Protein AF-A0A7S1ARH2-F1 (afdb_monomer_lite)

pLDDT: mean 70.58, std 19.55, range [35.84, 96.81]

Radius of gyration: 31.81 Å; chains: 1; bounding box: 58×66×93 Å

Sequence (220 aa):
MAHMESEQTRVAEELYEQVARIFDLCDKDKDGVVTKAELLLALEGHEEVIASFGTLQLWESFIEGEWRLLNDAAQLQIRRWTRGGNEVSFQVQMEGQAWTLDVSRKQLVATGLDKCSVREIRPCPFNAIDIFRKMDVDGNKHLDFEEMLQYFHEAQKQEVGWVRIAAEAEDEADREVRELSYVSSPTLAQSSPRTRQRASWGAPRAYLALGGFQRANKGA

Structure (mmCIF, N/CA/C/O backbone):
data_AF-A0A7S1ARH2-F1
#
_entry.id   AF-A0A7S1ARH2-F1
#
loop_
_atom_site.group_PDB
_atom_site.id
_atom_site.type_symbol
_atom_site.label_atom_id
_atom_site.label_alt_id
_atom_site.label_comp_id
_atom_site.label_asym_id
_atom_site.label_entity_id
_atom_site.label_seq_id
_atom_site.pdbx_PDB_ins_code
_atom_site.Cartn_x
_atom_site.Cartn_y
_atom_site.Cartn_z
_atom_site.occupancy
_atom_site.B_iso_or_equiv
_atom_site.auth_seq_id
_atom_site.auth_comp_id
_atom_site.auth_asym_id
_atom_site.auth_atom_id
_atom_site.pdbx_PDB_model_num
ATOM 1 N N . MET A 1 1 ? 6.614 25.352 -15.950 1.00 70.69 1 MET A N 1
ATOM 2 C CA . MET A 1 1 ? 6.565 25.080 -14.498 1.00 70.69 1 MET A CA 1
ATOM 3 C C . MET A 1 1 ? 5.131 24.855 -14.030 1.00 70.69 1 MET A C 1
ATOM 5 O O . MET A 1 1 ? 4.865 23.737 -13.630 1.00 70.69 1 MET A O 1
ATOM 9 N N . ALA A 1 2 ? 4.190 25.787 -14.237 1.00 83.88 2 ALA A N 1
ATOM 10 C CA . ALA A 1 2 ? 2.785 25.622 -13.811 1.00 83.88 2 ALA A CA 1
ATOM 11 C C . ALA A 1 2 ? 2.069 24.326 -14.276 1.00 83.88 2 ALA A C 1
ATOM 13 O O . ALA A 1 2 ? 1.313 23.744 -13.513 1.00 83.88 2 ALA A O 1
ATOM 14 N N . HIS A 1 3 ? 2.327 23.832 -15.497 1.00 80.69 3 HIS A N 1
ATOM 15 C CA . HIS A 1 3 ? 1.715 22.578 -15.982 1.00 80.69 3 HIS A CA 1
ATOM 16 C C . HIS A 1 3 ? 2.247 21.327 -15.260 1.00 80.69 3 HIS A C 1
ATOM 18 O O . HIS A 1 3 ? 1.549 20.330 -15.132 1.00 80.69 3 HIS A O 1
ATOM 24 N N . MET A 1 4 ? 3.497 21.356 -14.800 1.00 81.12 4 MET A N 1
ATOM 25 C CA . MET A 1 4 ? 4.094 20.219 -14.096 1.00 81.12 4 MET A CA 1
ATOM 26 C C . MET A 1 4 ? 3.584 20.153 -12.651 1.00 81.12 4 MET A C 1
ATOM 28 O O . MET A 1 4 ? 3.322 19.069 -12.145 1.00 81.12 4 MET A O 1
ATOM 32 N N . GLU A 1 5 ? 3.373 21.314 -12.023 1.00 86.44 5 GLU A N 1
ATOM 33 C CA . GLU A 1 5 ? 2.765 21.416 -10.690 1.00 86.44 5 GLU A CA 1
ATOM 34 C C . GLU A 1 5 ? 1.312 20.925 -10.692 1.00 86.44 5 GLU A C 1
ATOM 36 O O . GLU A 1 5 ? 0.930 20.184 -9.792 1.00 86.44 5 GLU A O 1
ATOM 41 N N . SER A 1 6 ? 0.524 21.248 -11.728 1.00 89.06 6 SER A N 1
ATOM 42 C CA . SER A 1 6 ? -0.872 20.793 -11.818 1.00 89.06 6 SER A CA 1
ATOM 43 C C . SER A 1 6 ? -1.019 19.280 -12.000 1.00 89.06 6 SER A C 1
ATOM 45 O O . SER A 1 6 ? -2.001 18.696 -11.545 1.00 89.06 6 SER A O 1
ATOM 47 N N . GLU A 1 7 ? -0.068 18.630 -12.675 1.00 85.94 7 GLU A N 1
ATOM 48 C CA . GLU A 1 7 ? -0.104 17.171 -12.822 1.00 85.94 7 GLU A CA 1
ATOM 49 C C . GLU A 1 7 ? 0.308 16.463 -11.530 1.00 85.94 7 GLU A C 1
ATOM 51 O O . GLU A 1 7 ? -0.332 15.488 -11.144 1.00 85.94 7 GLU A O 1
ATOM 56 N N . GLN A 1 8 ? 1.309 16.988 -10.812 1.00 80.62 8 GLN A N 1
ATOM 57 C CA . GLN A 1 8 ? 1.712 16.438 -9.513 1.00 80.62 8 GLN A CA 1
ATOM 58 C C . GLN A 1 8 ? 0.576 16.489 -8.488 1.00 80.62 8 GLN A C 1
ATOM 60 O O . GLN A 1 8 ? 0.368 15.515 -7.767 1.00 80.62 8 GLN A O 1
ATOM 65 N N . THR A 1 9 ? -0.193 17.582 -8.449 1.00 86.94 9 THR A N 1
ATOM 66 C CA . THR A 1 9 ? -1.354 17.680 -7.553 1.00 86.94 9 THR A CA 1
ATOM 67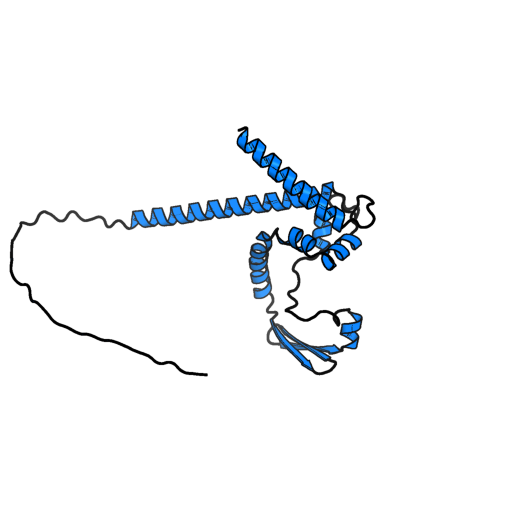 C C . THR A 1 9 ? -2.440 16.671 -7.903 1.00 86.94 9 THR A C 1
ATOM 69 O O . THR A 1 9 ? -2.979 16.042 -7.001 1.00 86.94 9 THR A O 1
ATOM 72 N N . ARG A 1 10 ? -2.715 16.444 -9.195 1.00 89.12 10 ARG A N 1
ATOM 73 C CA . ARG A 1 10 ? -3.761 15.496 -9.606 1.00 89.12 10 ARG A CA 1
ATOM 74 C C . ARG A 1 10 ? -3.408 14.055 -9.233 1.00 89.12 10 ARG A C 1
ATOM 76 O O . ARG A 1 10 ? -4.253 13.330 -8.729 1.00 89.12 10 ARG A O 1
ATOM 83 N N . VAL A 1 11 ? -2.151 13.655 -9.438 1.00 82.12 11 VAL A N 1
ATOM 84 C CA . VAL A 1 11 ? -1.677 12.313 -9.054 1.00 82.12 11 VAL A CA 1
ATOM 85 C C . VAL A 1 11 ? -1.748 12.118 -7.537 1.00 82.12 11 VAL A C 1
ATOM 87 O O . VAL A 1 11 ? -2.146 11.052 -7.074 1.00 82.12 11 VAL A O 1
ATOM 90 N N . ALA A 1 12 ? -1.403 13.147 -6.757 1.00 84.25 12 ALA A N 1
ATOM 91 C CA . ALA A 1 12 ? -1.499 13.090 -5.301 1.00 84.25 12 ALA A CA 1
ATOM 92 C C . ALA A 1 12 ? -2.955 12.959 -4.811 1.00 84.25 12 ALA A C 1
ATOM 94 O O . ALA A 1 12 ? -3.214 12.190 -3.888 1.00 84.25 12 ALA A O 1
ATOM 95 N N . GLU A 1 13 ? -3.900 13.668 -5.438 1.00 91.31 13 GLU A N 1
ATOM 96 C CA . GLU A 1 13 ? -5.335 13.564 -5.135 1.00 91.31 13 GLU A CA 1
ATOM 97 C C . GLU A 1 13 ? -5.890 12.171 -5.470 1.00 91.31 13 GLU A C 1
ATOM 99 O O . GLU A 1 13 ? -6.545 11.554 -4.632 1.00 91.31 13 GLU A O 1
ATOM 104 N N . GLU A 1 14 ? -5.567 11.631 -6.649 1.00 89.31 14 GLU A N 1
ATOM 105 C CA . GLU A 1 14 ? -5.984 10.282 -7.059 1.00 89.31 14 GLU A CA 1
ATOM 106 C C . GLU A 1 14 ? -5.447 9.204 -6.101 1.00 89.31 14 GLU A C 1
ATOM 108 O O . GLU A 1 14 ? -6.186 8.295 -5.704 1.00 89.31 14 GLU A O 1
ATOM 113 N N . LEU A 1 15 ? -4.182 9.328 -5.678 1.00 87.12 15 LEU A N 1
ATOM 114 C CA . LEU A 1 15 ? -3.578 8.433 -4.690 1.00 87.12 15 LEU A CA 1
ATOM 115 C C . LEU A 1 15 ? -4.297 8.530 -3.344 1.00 87.12 15 LEU A C 1
ATOM 117 O O . LEU A 1 15 ? -4.636 7.507 -2.753 1.00 87.12 15 LEU A O 1
ATOM 121 N N . TYR A 1 16 ? -4.553 9.749 -2.870 1.00 90.81 16 TYR A N 1
ATOM 122 C CA . TYR A 1 16 ? -5.257 9.976 -1.614 1.00 90.81 16 TYR A CA 1
ATOM 123 C C . TYR A 1 16 ? -6.646 9.328 -1.628 1.00 90.81 16 TYR A C 1
ATOM 125 O O . TYR A 1 16 ? -6.998 8.606 -0.698 1.00 90.81 16 TYR A O 1
ATOM 133 N N . GLU A 1 17 ? -7.418 9.513 -2.701 1.00 93.81 17 GLU A N 1
ATOM 134 C CA . GLU A 1 17 ? -8.741 8.897 -2.853 1.00 93.81 17 GLU A CA 1
ATOM 135 C C . GLU A 1 17 ? -8.680 7.366 -2.917 1.00 93.81 17 GLU A C 1
ATOM 137 O O . GLU A 1 17 ? -9.604 6.676 -2.479 1.00 93.81 17 GLU A O 1
ATOM 142 N N . GLN A 1 18 ? -7.619 6.800 -3.493 1.00 91.56 18 GLN A N 1
ATOM 143 C CA . GLN A 1 18 ? -7.416 5.356 -3.503 1.00 91.56 18 GLN A CA 1
ATOM 144 C C . GLN A 1 18 ? -7.089 4.827 -2.101 1.00 91.56 18 GLN A C 1
ATOM 146 O O . GLN A 1 18 ? -7.718 3.865 -1.661 1.00 91.56 18 GLN A O 1
ATOM 151 N N . VAL A 1 19 ? -6.168 5.473 -1.381 1.00 91.19 19 VAL A N 1
ATOM 152 C CA . VAL A 1 19 ? -5.798 5.078 -0.014 1.00 91.19 19 VAL A CA 1
ATOM 153 C C . VAL A 1 19 ? -6.981 5.240 0.936 1.00 91.19 19 VAL A C 1
ATOM 155 O O . VAL A 1 19 ? -7.255 4.322 1.698 1.00 91.19 19 VAL A O 1
ATOM 158 N N . ALA A 1 20 ? -7.746 6.330 0.831 1.00 94.62 20 ALA A N 1
ATOM 159 C CA . ALA A 1 20 ? -8.969 6.540 1.611 1.00 94.62 20 ALA A CA 1
ATOM 160 C C . ALA A 1 20 ? -9.981 5.407 1.415 1.00 94.62 20 ALA A C 1
ATOM 162 O O . ALA A 1 20 ? -10.494 4.861 2.387 1.00 94.62 20 ALA A O 1
ATOM 163 N N . ARG A 1 21 ? -10.205 4.974 0.169 1.00 94.81 21 ARG A N 1
ATOM 164 C CA . ARG A 1 21 ? -11.102 3.845 -0.117 1.00 94.81 21 ARG A CA 1
ATOM 165 C C . ARG A 1 21 ? -10.610 2.530 0.482 1.00 94.81 21 ARG A C 1
ATOM 167 O O . ARG A 1 21 ? -11.417 1.769 1.004 1.00 94.81 21 ARG A O 1
ATOM 174 N N . ILE A 1 22 ? -9.311 2.245 0.402 1.00 93.81 22 ILE A N 1
ATOM 175 C CA . ILE A 1 22 ? -8.730 1.020 0.976 1.00 93.81 22 ILE A CA 1
ATOM 176 C C . ILE A 1 22 ? -8.799 1.064 2.500 1.00 93.81 22 ILE A C 1
ATOM 178 O O . ILE A 1 22 ? -9.133 0.058 3.122 1.00 93.81 22 ILE A O 1
ATOM 182 N N . PHE A 1 23 ? -8.510 2.222 3.090 1.00 94.25 23 PHE A N 1
ATOM 183 C CA . PHE A 1 23 ? -8.597 2.434 4.524 1.00 94.25 23 PHE A CA 1
ATOM 184 C C . PHE A 1 23 ? -10.022 2.178 5.017 1.00 94.25 23 PHE A C 1
ATOM 186 O O . PHE A 1 23 ? -10.203 1.340 5.889 1.00 94.25 23 PHE A O 1
ATOM 193 N N . ASP A 1 24 ? -11.030 2.772 4.373 1.00 96.31 24 ASP A N 1
ATOM 194 C CA . ASP A 1 24 ? -12.449 2.564 4.697 1.00 96.31 24 ASP A CA 1
ATOM 195 C C . ASP A 1 24 ? -12.906 1.098 4.545 1.00 96.31 24 ASP A C 1
ATOM 197 O O . ASP A 1 24 ? -13.853 0.662 5.202 1.00 96.31 24 ASP A O 1
ATOM 201 N N . LEU A 1 25 ? -12.276 0.325 3.652 1.00 95.25 25 LEU A N 1
ATOM 202 C CA . LEU A 1 25 ? -12.550 -1.110 3.498 1.00 95.25 25 LEU A CA 1
ATOM 203 C C . LEU A 1 25 ? -11.916 -1.948 4.615 1.00 95.25 25 LEU A C 1
ATOM 205 O O . LEU A 1 25 ? -12.460 -2.994 4.988 1.00 95.25 25 LEU A O 1
ATOM 209 N N . CYS A 1 26 ? -10.763 -1.512 5.117 1.00 93.88 26 CYS A N 1
ATOM 210 C CA . CYS A 1 26 ? -10.049 -2.164 6.204 1.00 93.88 26 CYS A CA 1
ATOM 211 C C . CYS A 1 26 ? -10.659 -1.818 7.569 1.00 93.88 26 CYS A C 1
ATOM 213 O O . CYS A 1 26 ? -10.937 -2.730 8.344 1.00 93.88 26 CYS A O 1
ATOM 215 N N . ASP A 1 27 ? -10.902 -0.534 7.831 1.00 96.81 27 ASP A N 1
ATOM 216 C CA . ASP A 1 27 ? -11.438 0.014 9.079 1.00 96.81 27 ASP A CA 1
ATOM 217 C C . ASP A 1 27 ?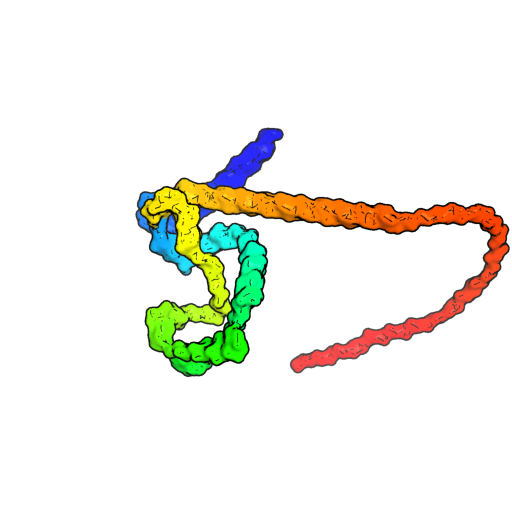 -12.960 -0.212 9.170 1.00 96.81 27 ASP A C 1
ATOM 219 O O . ASP A 1 27 ? -13.792 0.602 8.753 1.00 96.81 27 ASP A O 1
ATOM 223 N N . LYS A 1 28 ? -13.346 -1.389 9.674 1.00 94.75 28 LYS A N 1
ATOM 224 C CA . LYS A 1 28 ? -14.757 -1.796 9.738 1.00 94.75 28 LYS A CA 1
ATOM 225 C C . LYS A 1 28 ? -15.507 -1.132 10.879 1.00 94.75 28 LYS A C 1
ATOM 227 O O . LYS A 1 28 ? -16.726 -0.956 10.761 1.00 94.75 28 LYS A O 1
ATOM 232 N N . ASP A 1 29 ? -14.829 -0.845 11.984 1.00 96.38 29 ASP A N 1
ATOM 233 C CA . ASP A 1 29 ? -15.447 -0.234 13.156 1.00 96.38 29 ASP A CA 1
ATOM 234 C C . ASP A 1 29 ? -15.421 1.304 13.119 1.00 96.38 29 ASP A C 1
ATOM 236 O O . ASP A 1 29 ? -16.213 1.931 13.833 1.00 96.38 29 ASP A O 1
ATOM 240 N N . LYS A 1 30 ? -14.670 1.887 12.174 1.00 96.38 30 LYS A N 1
ATOM 241 C CA . LYS A 1 30 ? -14.547 3.327 11.918 1.00 96.38 30 LYS A CA 1
ATOM 242 C C . LYS A 1 30 ? -13.935 4.069 13.093 1.00 96.38 30 LYS A C 1
ATOM 244 O O . LYS A 1 30 ? -14.332 5.207 13.379 1.00 96.38 30 LYS A O 1
ATOM 249 N N . ASP A 1 31 ? -13.022 3.420 13.802 1.00 96.38 31 ASP A N 1
ATOM 250 C CA . ASP A 1 31 ? -12.286 4.041 14.895 1.00 96.38 31 ASP A CA 1
ATOM 251 C C . ASP A 1 31 ? -11.133 4.936 14.394 1.00 96.38 31 ASP A C 1
ATOM 253 O O . ASP A 1 31 ? -10.559 5.701 15.177 1.00 96.38 31 ASP A O 1
ATOM 257 N N . GLY A 1 32 ? -10.876 4.930 13.079 1.00 95.19 32 GLY A N 1
ATOM 258 C CA . GLY A 1 32 ? -9.805 5.682 12.436 1.00 95.19 32 GLY A CA 1
ATOM 259 C C . GLY A 1 32 ? -8.460 4.966 12.498 1.00 95.19 32 GLY A C 1
ATOM 260 O O . GLY A 1 32 ? -7.431 5.603 12.261 1.00 95.19 32 GLY A O 1
ATOM 261 N N . VAL A 1 33 ? -8.452 3.673 12.827 1.00 94.81 33 VAL A N 1
ATOM 262 C CA . VAL A 1 33 ? -7.261 2.864 13.047 1.00 94.81 33 VAL A CA 1
ATOM 263 C C . VAL A 1 33 ? -7.458 1.452 12.492 1.00 94.81 33 VAL A C 1
ATOM 265 O O . VAL A 1 33 ? -8.316 0.695 12.913 1.00 94.81 33 VAL A O 1
ATOM 268 N N . VAL A 1 34 ? -6.569 1.010 11.603 1.00 95.12 34 VAL A N 1
ATOM 269 C CA . VAL A 1 34 ? -6.627 -0.361 11.084 1.00 95.12 34 VAL A CA 1
ATOM 270 C C . VAL A 1 34 ? -5.777 -1.284 11.947 1.00 95.12 34 VAL A C 1
ATOM 272 O O . VAL A 1 34 ? -4.544 -1.218 11.966 1.00 95.12 34 VAL A O 1
ATOM 275 N N . THR A 1 35 ? -6.421 -2.216 12.644 1.00 95.06 35 THR A N 1
ATOM 276 C CA . THR A 1 35 ? -5.707 -3.268 13.367 1.00 95.06 35 THR A CA 1
ATOM 277 C C . THR A 1 35 ? -5.190 -4.352 12.420 1.00 95.06 35 THR A C 1
ATOM 279 O O . THR A 1 35 ? -5.701 -4.594 11.323 1.00 95.06 35 THR A O 1
ATOM 282 N N . LYS A 1 36 ? -4.196 -5.123 12.879 1.00 91.38 36 LYS A N 1
ATOM 283 C CA . LYS A 1 36 ? -3.692 -6.286 12.130 1.00 91.38 36 LYS A CA 1
ATOM 284 C C . LYS A 1 36 ? -4.795 -7.287 11.755 1.00 91.38 36 LYS A C 1
ATOM 286 O O . LYS A 1 36 ? -4.728 -7.906 10.695 1.00 91.38 36 LYS A O 1
ATOM 291 N N . ALA A 1 37 ? -5.765 -7.504 12.644 1.00 92.56 37 ALA A N 1
ATOM 292 C CA . ALA A 1 37 ? -6.847 -8.453 12.401 1.00 92.56 37 ALA A CA 1
ATOM 293 C C . ALA A 1 37 ? -7.767 -7.968 11.274 1.00 92.56 37 ALA A C 1
ATOM 295 O O . ALA A 1 37 ? -8.162 -8.758 10.420 1.00 92.56 37 ALA A O 1
ATOM 296 N N . GLU A 1 38 ? -8.054 -6.672 11.245 1.00 94.56 38 GLU A N 1
ATOM 297 C CA . GLU A 1 38 ? -8.875 -6.044 10.215 1.00 94.56 38 GLU A CA 1
ATOM 298 C C . GLU A 1 38 ? -8.202 -6.053 8.856 1.00 94.56 38 GLU A C 1
ATOM 300 O O . GLU A 1 38 ? -8.832 -6.459 7.883 1.00 94.56 38 GLU A O 1
ATOM 305 N N . LEU A 1 39 ? -6.907 -5.732 8.797 1.00 90.06 39 LEU A N 1
ATOM 306 C CA . LEU A 1 39 ? -6.152 -5.806 7.550 1.00 90.06 39 LEU A CA 1
ATOM 307 C C . LEU A 1 39 ? -6.165 -7.226 6.965 1.00 90.06 39 LEU A C 1
ATOM 309 O O . LEU A 1 39 ? -6.390 -7.406 5.771 1.00 90.06 39 LEU A O 1
ATOM 313 N N . LEU A 1 40 ? -5.965 -8.253 7.800 1.00 89.44 40 LEU A N 1
ATOM 314 C CA . LEU A 1 40 ? -6.027 -9.650 7.355 1.00 89.44 40 LEU A CA 1
ATOM 315 C C . LEU A 1 40 ? -7.427 -10.030 6.859 1.00 89.44 40 LEU A C 1
ATOM 317 O O . LEU A 1 40 ? -7.556 -10.647 5.805 1.00 89.44 40 LEU A O 1
ATOM 321 N N . LEU A 1 41 ? -8.474 -9.622 7.578 1.00 91.19 41 LEU A N 1
ATOM 322 C CA . LEU A 1 41 ? -9.857 -9.856 7.157 1.00 91.19 41 LEU A CA 1
ATOM 323 C C . LEU A 1 41 ? -10.204 -9.116 5.858 1.00 91.19 41 LEU A C 1
ATOM 325 O O . LEU A 1 41 ? -10.987 -9.627 5.058 1.00 91.19 41 LEU A O 1
ATOM 329 N N . ALA A 1 42 ? -9.650 -7.924 5.646 1.00 91.88 42 ALA A N 1
ATOM 330 C CA . ALA A 1 42 ? -9.834 -7.154 4.425 1.00 91.88 42 ALA A CA 1
ATOM 331 C C . ALA A 1 42 ? -9.130 -7.823 3.238 1.00 91.88 42 ALA A C 1
ATOM 333 O O . ALA A 1 42 ? -9.739 -7.981 2.182 1.00 91.88 42 ALA A O 1
ATOM 334 N N . LEU A 1 43 ? -7.903 -8.312 3.439 1.00 88.25 43 LEU A N 1
ATOM 335 C CA . LEU A 1 43 ? -7.161 -9.085 2.439 1.00 88.25 43 LEU A CA 1
ATOM 336 C C . LEU A 1 43 ? -7.854 -10.404 2.076 1.00 88.25 43 LEU A C 1
ATOM 338 O O . LEU A 1 43 ? -7.788 -10.821 0.928 1.00 88.25 43 LEU A O 1
ATOM 342 N N . GLU A 1 44 ? -8.535 -11.064 3.013 1.00 88.31 44 GLU A N 1
ATOM 343 C CA . GLU A 1 44 ? -9.305 -12.281 2.714 1.00 88.31 44 GLU A CA 1
ATOM 344 C C . GLU A 1 44 ? -10.637 -11.993 2.000 1.00 88.31 44 GLU A C 1
ATOM 346 O O . GLU A 1 44 ? -11.136 -12.842 1.259 1.00 88.31 44 GLU A O 1
ATOM 351 N N . GLY A 1 45 ? -11.235 -10.822 2.240 1.00 87.56 45 GLY A N 1
ATOM 352 C CA . GLY A 1 45 ? -12.594 -10.496 1.797 1.00 87.56 45 GLY A CA 1
ATOM 353 C C . GLY A 1 45 ? -12.699 -9.608 0.557 1.00 87.56 45 GLY A C 1
ATOM 354 O O . GLY A 1 45 ? -13.749 -9.610 -0.086 1.00 87.56 45 GLY A O 1
ATOM 355 N N . HIS A 1 46 ? -11.655 -8.847 0.222 1.00 89.69 46 HIS A N 1
ATOM 356 C CA . HIS A 1 46 ? -11.720 -7.796 -0.793 1.00 89.69 46 HIS A CA 1
ATOM 357 C C . HIS A 1 46 ? -10.544 -7.876 -1.773 1.00 89.69 46 HIS A C 1
ATOM 359 O O . HIS A 1 46 ? -9.416 -7.493 -1.463 1.00 89.69 46 HIS A O 1
ATOM 365 N N . GLU A 1 47 ? -10.829 -8.306 -3.007 1.00 87.50 47 GLU A N 1
ATOM 366 C CA . GLU A 1 47 ? -9.836 -8.354 -4.091 1.00 87.50 47 GLU A CA 1
ATOM 367 C C . GLU A 1 47 ? -9.250 -6.974 -4.413 1.00 87.50 47 GLU A C 1
ATOM 369 O O . GLU A 1 47 ? -8.094 -6.892 -4.802 1.00 87.50 47 GLU A O 1
ATOM 374 N N . GLU A 1 48 ? -9.998 -5.886 -4.206 1.00 87.06 48 GLU A N 1
ATOM 375 C CA . GLU A 1 48 ? -9.518 -4.512 -4.427 1.00 87.06 48 GLU A CA 1
ATOM 376 C C . GLU A 1 48 ? -8.388 -4.118 -3.471 1.00 87.06 48 GLU A C 1
ATOM 378 O O . GLU A 1 48 ? -7.469 -3.396 -3.861 1.00 87.06 48 GLU A O 1
ATOM 383 N N . VAL A 1 49 ? -8.425 -4.629 -2.236 1.00 87.00 49 VAL A N 1
ATOM 384 C CA . VAL A 1 49 ? -7.366 -4.418 -1.245 1.00 87.00 49 VAL A CA 1
ATOM 385 C C . VAL A 1 49 ? -6.121 -5.148 -1.733 1.00 87.00 49 VAL A C 1
ATOM 387 O O . VAL A 1 49 ? -5.091 -4.518 -1.953 1.00 87.00 49 VAL A O 1
ATOM 390 N N . ILE A 1 50 ? -6.241 -6.445 -2.044 1.00 85.81 50 ILE A N 1
ATOM 391 C CA . ILE A 1 50 ? -5.138 -7.232 -2.617 1.00 85.81 50 ILE A CA 1
ATOM 392 C C . ILE A 1 50 ? -4.593 -6.570 -3.882 1.00 85.81 50 ILE A C 1
ATOM 394 O O . ILE A 1 50 ? -3.384 -6.464 -4.029 1.00 85.81 50 ILE A O 1
ATOM 398 N N . ALA A 1 51 ? -5.459 -6.117 -4.786 1.00 84.31 51 ALA A N 1
ATOM 399 C CA . ALA A 1 51 ? -5.060 -5.487 -6.032 1.00 84.31 51 ALA A CA 1
ATOM 400 C C . ALA A 1 51 ? -4.336 -4.174 -5.771 1.00 84.31 51 ALA A C 1
ATOM 402 O O . ALA A 1 51 ? -3.341 -3.923 -6.424 1.00 84.31 51 ALA A O 1
ATOM 403 N N . SER A 1 52 ? -4.750 -3.363 -4.805 1.00 83.44 52 SER A N 1
ATOM 404 C CA . SER A 1 52 ? -4.060 -2.107 -4.493 1.00 83.44 52 SER A CA 1
ATOM 405 C C . SER A 1 52 ? -2.694 -2.328 -3.839 1.00 83.44 52 SER A C 1
ATOM 407 O O . SER A 1 52 ? -1.756 -1.585 -4.106 1.00 83.44 52 SER A O 1
ATOM 409 N N . PHE A 1 53 ? -2.554 -3.391 -3.043 1.00 79.00 53 PHE A N 1
ATOM 410 C CA . PHE A 1 53 ? -1.264 -3.823 -2.499 1.00 79.00 53 PHE A CA 1
ATOM 411 C C . PHE A 1 53 ? -0.399 -4.578 -3.525 1.00 79.00 53 PHE A C 1
ATOM 413 O O . PHE A 1 53 ? 0.826 -4.553 -3.442 1.00 79.00 53 PHE A O 1
ATOM 420 N N . GLY A 1 54 ? -1.027 -5.255 -4.488 1.00 66.56 54 GLY A N 1
ATOM 421 C CA . GLY A 1 54 ? -0.398 -6.120 -5.485 1.00 66.56 54 GLY A CA 1
ATOM 422 C C . GLY A 1 54 ? -0.081 -5.428 -6.810 1.00 66.56 54 GLY A C 1
ATOM 423 O O . GLY A 1 54 ? 0.865 -5.830 -7.471 1.00 66.56 54 GLY A O 1
ATOM 424 N N . T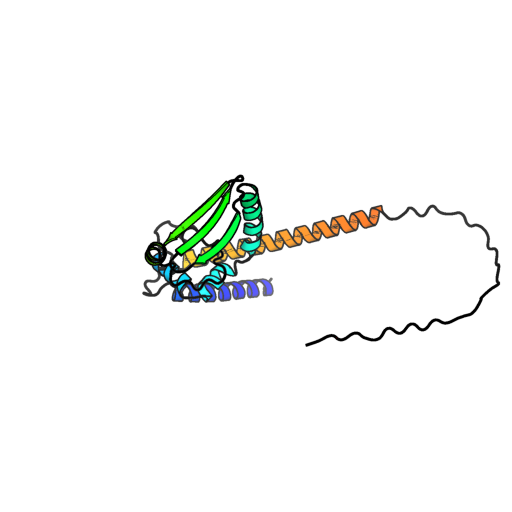HR A 1 55 ? -0.795 -4.359 -7.178 1.00 55.06 55 THR A N 1
ATOM 425 C CA . THR A 1 55 ? -0.487 -3.497 -8.340 1.00 55.06 55 THR A CA 1
ATOM 426 C C . THR A 1 55 ? 0.756 -2.640 -8.127 1.00 55.06 55 THR A C 1
ATOM 428 O O . THR A 1 55 ? 1.264 -2.087 -9.095 1.00 55.06 55 THR A O 1
ATOM 431 N N . LEU A 1 56 ? 1.368 -2.672 -6.935 1.00 51.09 56 LEU A N 1
ATOM 432 C CA . LEU A 1 56 ? 2.798 -2.384 -6.717 1.00 51.09 56 LEU A CA 1
ATOM 433 C C . LEU A 1 56 ? 3.704 -3.464 -7.361 1.00 51.09 56 LEU A C 1
ATOM 435 O O . LEU A 1 56 ? 4.727 -3.891 -6.822 1.00 51.09 56 LEU A O 1
ATOM 439 N N . GLN A 1 57 ? 3.300 -3.930 -8.539 1.00 45.81 57 GLN A N 1
ATOM 440 C CA . GLN A 1 57 ? 3.643 -5.189 -9.185 1.00 45.81 57 GLN A CA 1
ATOM 441 C C . GLN A 1 57 ? 5.044 -5.192 -9.818 1.00 45.81 57 GLN A C 1
ATOM 443 O O . GLN A 1 57 ? 5.463 -6.205 -10.372 1.00 45.81 57 GLN A O 1
ATOM 448 N N . LEU A 1 58 ? 5.837 -4.121 -9.658 1.00 48.03 58 LEU A N 1
ATOM 449 C CA . LEU A 1 58 ? 7.279 -4.154 -9.954 1.00 48.03 58 LEU A CA 1
ATOM 450 C C . LEU A 1 58 ? 8.088 -5.012 -8.960 1.00 48.03 58 LEU A C 1
ATOM 452 O O . LEU A 1 58 ? 9.290 -5.183 -9.137 1.00 48.03 58 LEU A O 1
ATOM 456 N N . TRP A 1 59 ? 7.457 -5.601 -7.941 1.00 45.75 59 TRP A N 1
ATOM 457 C CA . TRP A 1 59 ? 8.096 -6.595 -7.071 1.00 45.75 59 TRP A CA 1
ATOM 458 C C . TRP A 1 59 ? 8.080 -8.029 -7.628 1.00 45.75 59 TRP A C 1
ATOM 460 O O . TRP A 1 59 ? 8.868 -8.853 -7.163 1.00 45.75 59 TRP A O 1
ATOM 470 N N . GLU A 1 60 ? 7.252 -8.348 -8.634 1.00 42.25 60 GLU A N 1
ATOM 471 C CA . GLU A 1 60 ? 7.264 -9.685 -9.261 1.00 42.25 60 GLU A CA 1
ATOM 472 C C . GLU A 1 60 ? 8.606 -9.965 -9.963 1.00 42.25 60 GLU A C 1
ATOM 474 O O . GLU A 1 60 ? 9.131 -11.074 -9.866 1.00 42.25 60 GLU A O 1
ATOM 479 N N . SER A 1 61 ? 9.237 -8.947 -10.558 1.00 48.03 61 SER A N 1
ATOM 480 C CA . SER A 1 61 ? 10.577 -9.054 -11.153 1.00 48.03 61 SER A CA 1
ATOM 481 C C . SER A 1 61 ? 11.700 -9.139 -10.109 1.00 48.03 61 SER A C 1
ATOM 483 O O . SER A 1 61 ? 12.687 -9.845 -10.323 1.00 48.03 61 SER A O 1
ATOM 485 N N . PHE A 1 62 ? 11.545 -8.476 -8.956 1.00 41.25 62 PHE A N 1
ATOM 486 C CA . PHE A 1 62 ? 12.493 -8.563 -7.838 1.00 41.25 62 PHE A CA 1
ATOM 487 C C . PHE A 1 62 ? 12.483 -9.963 -7.206 1.00 41.25 62 PHE A C 1
ATOM 489 O O . PHE A 1 62 ? 13.537 -10.559 -6.975 1.00 41.25 62 PHE A O 1
ATOM 496 N N . ILE A 1 63 ? 11.290 -10.533 -7.007 1.00 45.50 63 ILE A N 1
ATOM 497 C CA . ILE A 1 63 ? 11.149 -11.875 -6.447 1.00 45.50 63 ILE A CA 1
ATOM 498 C C . ILE A 1 63 ? 11.531 -12.943 -7.467 1.00 45.50 63 ILE A C 1
ATOM 500 O O . ILE A 1 63 ? 12.252 -13.842 -7.075 1.00 45.50 63 ILE A O 1
ATOM 504 N N . GLU A 1 64 ? 11.186 -12.874 -8.756 1.00 46.16 64 GLU A N 1
ATOM 505 C CA . GLU A 1 64 ? 11.690 -13.876 -9.719 1.00 46.16 64 GLU A CA 1
ATOM 506 C C . GLU A 1 64 ? 13.231 -13.920 -9.789 1.00 46.16 64 GLU A C 1
ATOM 508 O O . GLU A 1 64 ? 13.810 -14.992 -10.002 1.00 46.16 64 GLU A O 1
ATOM 513 N N . GLY A 1 65 ? 13.898 -12.788 -9.533 1.00 39.84 65 GLY A N 1
ATOM 514 C CA . GLY A 1 65 ? 15.350 -12.699 -9.371 1.00 39.84 65 GLY A CA 1
ATOM 515 C C . GLY A 1 65 ? 15.875 -13.397 -8.108 1.00 39.84 65 GLY A C 1
ATOM 516 O O . GLY A 1 65 ? 16.765 -14.243 -8.204 1.00 39.84 65 GLY A O 1
ATOM 517 N N . GLU A 1 66 ? 15.319 -13.100 -6.928 1.00 41.53 66 GLU A N 1
ATOM 518 C CA . GLU A 1 66 ? 15.753 -13.707 -5.653 1.00 41.53 66 GLU A CA 1
ATOM 519 C C . GLU A 1 66 ? 15.259 -15.148 -5.446 1.00 41.53 66 GLU A C 1
ATOM 521 O O . GLU A 1 66 ? 15.985 -15.983 -4.904 1.00 41.53 66 GLU A O 1
ATOM 526 N N . TRP A 1 67 ? 14.060 -15.493 -5.918 1.00 40.53 67 TRP A N 1
ATOM 527 C CA . TRP A 1 67 ? 13.534 -16.858 -5.885 1.00 40.53 67 TRP A CA 1
ATOM 528 C C . TRP A 1 67 ? 14.340 -17.785 -6.790 1.00 40.53 67 TRP A C 1
ATOM 530 O O . TRP A 1 67 ? 14.529 -18.938 -6.421 1.00 40.53 67 TRP A O 1
ATOM 540 N N . ARG A 1 68 ? 14.881 -17.321 -7.930 1.00 45.22 68 ARG A N 1
ATOM 541 C CA . ARG A 1 68 ? 15.858 -18.117 -8.700 1.00 45.22 68 ARG A CA 1
ATOM 542 C C . ARG A 1 68 ? 17.107 -18.417 -7.883 1.00 45.22 68 ARG A C 1
ATOM 544 O O . ARG A 1 68 ? 17.542 -19.562 -7.855 1.00 45.22 68 ARG A O 1
ATOM 551 N N . LEU A 1 69 ? 17.638 -17.421 -7.177 1.00 45.47 69 LEU A N 1
ATOM 552 C CA . LEU A 1 69 ? 18.841 -17.577 -6.357 1.00 45.47 69 LEU A CA 1
ATOM 553 C C . LEU A 1 69 ? 18.613 -18.514 -5.158 1.00 45.47 69 LEU A C 1
ATOM 555 O O . LEU A 1 69 ? 19.489 -19.313 -4.832 1.00 45.47 69 LEU A O 1
ATOM 559 N N . LEU A 1 70 ? 17.431 -18.477 -4.536 1.00 37.06 70 LEU A N 1
ATOM 560 C CA . LEU A 1 70 ? 17.064 -19.370 -3.431 1.00 37.06 70 LEU A CA 1
ATOM 561 C C . LEU A 1 70 ? 16.676 -20.784 -3.891 1.00 37.06 70 LEU A C 1
ATOM 563 O O . LEU A 1 70 ? 16.963 -21.745 -3.183 1.00 37.06 70 LEU A O 1
ATOM 567 N N . ASN A 1 71 ? 16.067 -20.938 -5.067 1.00 44.59 71 ASN A N 1
ATOM 568 C CA . ASN A 1 71 ? 15.665 -22.239 -5.617 1.00 44.59 71 ASN A CA 1
ATOM 569 C C . ASN A 1 71 ? 16.846 -22.981 -6.280 1.00 44.59 71 ASN A C 1
ATOM 571 O O . ASN A 1 71 ? 16.886 -24.210 -6.279 1.00 44.59 71 ASN A O 1
ATOM 575 N N . ASP A 1 72 ? 17.859 -22.253 -6.764 1.00 46.97 72 ASP A N 1
ATOM 576 C CA . ASP A 1 72 ? 19.153 -22.843 -7.134 1.00 46.97 72 ASP A CA 1
ATOM 577 C C . ASP A 1 72 ? 19.978 -23.232 -5.891 1.00 46.97 72 ASP A C 1
ATOM 579 O O . ASP A 1 72 ? 20.721 -24.216 -5.925 1.00 46.97 72 ASP A O 1
ATOM 583 N N . ALA A 1 73 ? 19.821 -22.512 -4.771 1.00 46.47 73 ALA A N 1
ATOM 584 C CA . ALA A 1 73 ? 20.486 -22.822 -3.502 1.00 46.47 73 ALA A CA 1
ATOM 585 C C . ALA A 1 73 ? 19.806 -23.953 -2.703 1.00 46.47 73 ALA A C 1
ATOM 587 O O . ALA A 1 73 ? 20.485 -24.693 -1.990 1.00 46.47 73 ALA A O 1
ATOM 588 N N . ALA A 1 74 ? 18.488 -24.123 -2.829 1.00 50.62 74 ALA A N 1
ATOM 589 C CA . ALA A 1 74 ? 17.720 -25.189 -2.197 1.00 50.62 74 ALA A CA 1
ATOM 590 C C . ALA A 1 74 ? 16.902 -25.930 -3.262 1.00 50.62 74 ALA A C 1
ATOM 592 O O . ALA A 1 74 ? 15.848 -25.463 -3.676 1.00 50.62 74 ALA A O 1
ATOM 593 N N . GLN A 1 75 ? 17.384 -27.105 -3.686 1.00 52.34 75 GLN A N 1
ATOM 594 C CA . GLN A 1 75 ? 16.747 -27.991 -4.673 1.00 52.34 75 GLN A CA 1
ATOM 595 C C . GLN A 1 75 ? 15.400 -28.559 -4.181 1.00 52.34 75 GLN A C 1
ATOM 597 O O . GLN A 1 75 ? 15.275 -29.760 -3.940 1.00 52.34 75 GLN A O 1
ATOM 602 N N . LEU A 1 76 ? 14.388 -27.716 -4.007 1.00 44.09 76 LEU A N 1
ATOM 603 C CA . LEU A 1 76 ? 13.081 -28.085 -3.481 1.00 44.09 76 LEU A CA 1
ATOM 604 C C . LEU A 1 76 ? 12.094 -28.191 -4.644 1.00 44.09 76 LEU A C 1
ATOM 606 O O . LEU A 1 76 ? 11.527 -27.209 -5.113 1.00 44.09 76 LEU A O 1
ATOM 610 N N . GLN A 1 77 ? 11.886 -29.414 -5.138 1.00 52.72 77 GLN A N 1
ATOM 611 C CA . GLN A 1 77 ? 10.901 -29.676 -6.189 1.00 52.72 77 GLN A CA 1
ATOM 612 C C . GLN A 1 77 ? 9.670 -30.372 -5.607 1.00 52.72 77 GLN A C 1
ATOM 614 O O . GLN A 1 77 ? 9.724 -31.546 -5.232 1.00 52.72 77 GLN A O 1
ATOM 619 N N . ILE A 1 78 ? 8.537 -29.667 -5.577 1.00 46.81 78 ILE A N 1
ATOM 620 C CA . ILE A 1 78 ? 7.225 -30.275 -5.327 1.00 46.81 78 ILE A CA 1
ATOM 621 C C . ILE A 1 78 ? 6.773 -30.913 -6.643 1.00 46.81 78 ILE A C 1
ATOM 623 O O . ILE A 1 78 ? 6.409 -30.216 -7.587 1.00 46.81 78 ILE A O 1
ATOM 627 N N . ARG A 1 79 ? 6.853 -32.246 -6.742 1.00 44.25 79 ARG A N 1
ATOM 628 C CA . ARG A 1 79 ? 6.716 -32.9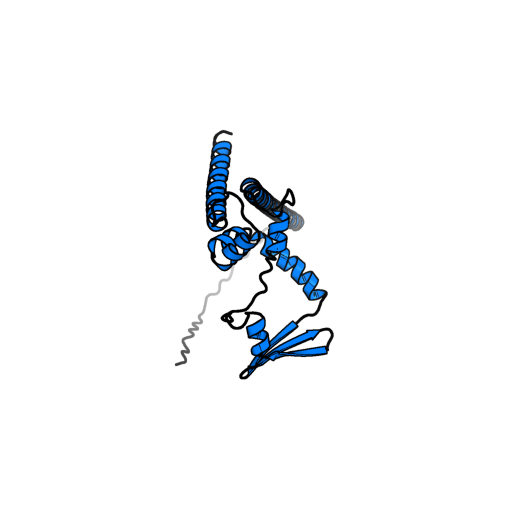40 -8.038 1.00 44.25 79 ARG A CA 1
ATOM 629 C C . ARG A 1 79 ? 5.335 -33.506 -8.337 1.00 44.25 79 ARG A C 1
ATOM 631 O O . ARG A 1 79 ? 5.021 -33.714 -9.509 1.00 44.25 79 ARG A O 1
ATOM 638 N N . ARG A 1 80 ? 4.515 -33.818 -7.330 1.00 43.91 80 ARG A N 1
ATOM 639 C CA . ARG A 1 80 ? 3.228 -34.480 -7.580 1.00 43.91 80 ARG A CA 1
ATOM 640 C C . ARG A 1 80 ? 2.253 -34.333 -6.425 1.00 43.91 80 ARG A C 1
ATOM 642 O O . ARG A 1 80 ? 2.624 -34.522 -5.271 1.00 43.91 80 ARG A O 1
ATOM 649 N N . TRP A 1 81 ? 0.996 -34.086 -6.780 1.00 45.47 81 TRP A N 1
ATOM 650 C CA . TRP A 1 81 ? -0.149 -34.210 -5.889 1.00 45.47 81 TRP A CA 1
ATOM 651 C C . TRP A 1 81 ? -1.016 -35.379 -6.351 1.00 45.47 81 TRP A C 1
ATOM 653 O O . TRP A 1 81 ? -1.378 -35.463 -7.528 1.00 45.47 81 TRP A O 1
ATOM 663 N N . THR A 1 82 ? -1.351 -36.283 -5.434 1.00 51.75 82 THR A N 1
ATOM 664 C CA . THR A 1 82 ? -2.335 -37.342 -5.678 1.00 51.75 82 THR A CA 1
ATOM 665 C C . THR A 1 82 ? -3.432 -37.265 -4.634 1.00 51.75 82 THR A C 1
ATOM 667 O O . THR A 1 82 ? -3.185 -37.398 -3.439 1.00 51.75 82 THR A O 1
ATOM 670 N N . ARG A 1 83 ? -4.665 -37.057 -5.099 1.00 43.06 83 ARG A N 1
ATOM 671 C CA . ARG A 1 83 ? -5.863 -37.092 -4.264 1.00 43.06 83 ARG A CA 1
ATOM 672 C C . ARG A 1 83 ? -6.450 -38.501 -4.305 1.00 43.06 83 ARG A C 1
ATOM 674 O O . ARG A 1 83 ? -7.115 -38.862 -5.274 1.00 43.06 83 ARG A O 1
ATOM 681 N N . GLY A 1 84 ? -6.190 -39.289 -3.266 1.00 43.91 84 GLY A N 1
ATOM 682 C CA . GLY A 1 84 ? -6.736 -40.635 -3.095 1.00 43.91 84 GLY A CA 1
ATOM 683 C C . GLY A 1 84 ? -7.693 -40.681 -1.906 1.00 43.91 84 GLY A C 1
ATOM 684 O O . GLY A 1 84 ? -7.263 -40.711 -0.760 1.00 43.91 84 GLY A O 1
ATOM 685 N N . GLY A 1 85 ? -9.006 -40.683 -2.150 1.00 73.94 85 GLY A N 1
ATOM 686 C CA . GLY A 1 85 ? -10.000 -40.820 -1.077 1.00 73.94 85 GLY A CA 1
ATOM 687 C C . GLY A 1 85 ? -9.944 -39.704 -0.015 1.00 73.94 85 GLY A C 1
ATOM 688 O O . GLY A 1 85 ? -10.234 -38.548 -0.320 1.00 73.94 85 GLY A O 1
ATOM 689 N N . ASN A 1 86 ? -9.631 -40.071 1.237 1.00 63.03 86 ASN A N 1
ATOM 690 C CA . ASN A 1 86 ? -9.571 -39.187 2.417 1.00 63.03 86 ASN A CA 1
ATOM 691 C C . ASN A 1 86 ? -8.142 -38.726 2.776 1.00 63.03 86 ASN A C 1
ATOM 693 O O . ASN A 1 86 ? -7.938 -38.175 3.861 1.00 63.03 86 ASN A O 1
ATOM 697 N N . GLU A 1 87 ? -7.162 -38.946 1.905 1.00 52.34 87 GLU A N 1
ATOM 698 C CA . GLU A 1 87 ? -5.769 -38.575 2.153 1.00 52.34 87 GLU A CA 1
ATOM 699 C C . GLU A 1 87 ? -5.220 -37.708 1.023 1.00 52.34 87 GLU A C 1
ATOM 701 O O . GLU A 1 87 ? -5.607 -37.823 -0.147 1.00 52.34 87 GLU A O 1
ATOM 706 N N . VAL A 1 88 ? -4.331 -36.800 1.413 1.00 64.75 88 VAL A N 1
ATOM 707 C CA . VAL A 1 88 ? -3.555 -35.964 0.509 1.00 64.75 88 VAL A CA 1
ATOM 708 C C . VAL A 1 88 ? -2.091 -36.253 0.771 1.00 64.75 88 VAL A C 1
ATOM 710 O O . VAL A 1 88 ? -1.616 -36.056 1.886 1.00 64.75 88 VAL A O 1
ATOM 713 N N . SER A 1 89 ? -1.386 -36.690 -0.265 1.00 64.12 89 SER A N 1
ATOM 714 C CA . SER A 1 89 ? 0.045 -36.939 -0.201 1.00 64.12 89 SER A CA 1
ATOM 715 C C . SER A 1 89 ? 0.820 -35.863 -0.959 1.00 64.12 89 SER A C 1
ATOM 717 O O . SER A 1 89 ? 0.453 -35.466 -2.072 1.00 64.12 89 SER A O 1
ATOM 719 N N . PHE A 1 90 ? 1.893 -35.378 -0.337 1.00 62.22 90 PHE A N 1
ATOM 720 C CA . PHE A 1 90 ? 2.849 -34.447 -0.930 1.00 62.22 90 PHE A CA 1
ATOM 721 C C . PHE A 1 90 ? 4.160 -35.181 -1.173 1.00 62.22 90 PHE A C 1
ATOM 723 O O . PHE A 1 90 ? 4.722 -35.749 -0.240 1.00 62.22 90 PHE A O 1
ATOM 730 N N . GLN A 1 91 ? 4.668 -35.147 -2.405 1.00 57.25 91 GLN A N 1
ATOM 731 C CA . GLN A 1 91 ? 6.027 -35.601 -2.692 1.00 57.25 91 GLN A CA 1
ATOM 732 C C . GLN A 1 91 ? 6.973 -34.409 -2.768 1.00 57.25 91 GLN A C 1
ATOM 734 O O . GLN A 1 91 ? 6.865 -33.576 -3.672 1.00 57.25 91 GLN A O 1
ATOM 739 N N . VAL A 1 92 ? 7.902 -34.360 -1.817 1.00 63.34 92 VAL A N 1
ATOM 740 C CA . VAL A 1 92 ? 8.958 -33.353 -1.724 1.00 63.34 92 VAL A CA 1
ATOM 741 C C . VAL A 1 92 ? 10.288 -34.044 -1.984 1.00 63.34 92 VAL A C 1
ATOM 743 O O . VAL A 1 92 ? 10.613 -35.030 -1.325 1.00 63.34 92 VAL A O 1
ATOM 746 N N . GLN A 1 93 ? 11.055 -33.554 -2.953 1.00 54.12 93 GLN A N 1
ATOM 747 C CA . GLN A 1 93 ? 12.392 -34.071 -3.233 1.00 54.12 93 GLN A CA 1
ATOM 748 C C . GLN A 1 93 ? 13.443 -33.034 -2.829 1.00 54.12 93 GLN A C 1
ATOM 750 O O . GLN A 1 93 ? 13.333 -31.884 -3.243 1.00 54.12 93 GLN A O 1
ATOM 755 N N . MET A 1 94 ? 14.438 -33.458 -2.045 1.00 59.31 94 MET A N 1
ATOM 756 C CA . MET A 1 94 ? 15.633 -32.687 -1.673 1.00 59.31 94 MET A CA 1
ATOM 757 C C . MET A 1 94 ? 16.863 -33.594 -1.755 1.00 59.31 94 MET A C 1
ATOM 759 O O . MET A 1 94 ? 16.822 -34.721 -1.269 1.00 59.31 94 MET A O 1
ATOM 763 N N . GLU A 1 95 ? 17.950 -33.116 -2.370 1.00 72.19 95 GLU A N 1
ATOM 764 C CA . GLU A 1 95 ? 19.275 -33.772 -2.361 1.00 72.19 95 GLU A CA 1
ATOM 765 C C . GLU A 1 95 ? 19.260 -35.266 -2.756 1.00 72.19 95 GLU A C 1
ATOM 767 O O . GLU A 1 95 ? 19.923 -36.114 -2.163 1.00 72.19 95 GLU A O 1
ATOM 772 N N . GLY A 1 96 ? 18.457 -35.627 -3.763 1.00 72.62 96 GLY A N 1
ATOM 773 C CA . GLY A 1 96 ? 18.338 -37.018 -4.220 1.00 72.62 96 GLY A CA 1
ATOM 774 C C . GLY A 1 96 ? 17.489 -37.927 -3.320 1.00 72.62 96 GLY A C 1
ATOM 775 O O . GLY A 1 96 ? 17.299 -39.094 -3.656 1.00 72.62 96 GLY A O 1
ATOM 776 N N . GLN A 1 97 ? 16.917 -37.403 -2.234 1.00 54.34 97 GLN A N 1
ATOM 777 C CA . GLN A 1 97 ? 15.960 -38.100 -1.380 1.00 54.34 97 GLN A CA 1
ATOM 778 C C . GLN A 1 97 ? 14.537 -37.603 -1.643 1.00 54.34 97 GLN A C 1
ATOM 780 O O . GLN A 1 97 ? 14.276 -36.403 -1.724 1.00 54.34 97 GLN A O 1
ATOM 785 N N . ALA A 1 98 ? 13.608 -38.547 -1.793 1.00 67.00 98 ALA A N 1
ATOM 786 C CA . ALA A 1 98 ? 12.188 -38.265 -1.947 1.00 67.00 98 ALA A CA 1
ATOM 787 C C . ALA A 1 98 ? 11.465 -38.563 -0.632 1.00 67.00 98 ALA A C 1
ATOM 789 O O . ALA A 1 98 ? 11.512 -39.683 -0.125 1.00 67.00 98 ALA A O 1
ATOM 790 N N . TRP A 1 99 ? 10.769 -37.560 -0.115 1.00 68.19 99 TRP A N 1
ATOM 791 C CA . TRP A 1 99 ? 9.924 -37.649 1.063 1.00 68.19 99 TRP A CA 1
ATOM 792 C C . TRP A 1 99 ? 8.472 -37.610 0.611 1.00 68.19 99 TRP A C 1
ATOM 794 O O . TRP A 1 99 ? 8.096 -36.801 -0.239 1.00 68.19 99 TRP A O 1
ATOM 804 N N . THR A 1 100 ? 7.655 -38.498 1.171 1.00 66.31 100 THR A N 1
ATOM 805 C CA . THR A 1 100 ? 6.203 -38.434 1.007 1.00 66.31 100 THR A CA 1
ATOM 806 C C . THR A 1 100 ? 5.610 -38.040 2.347 1.00 66.31 100 THR A C 1
ATOM 808 O O . THR A 1 100 ? 5.844 -38.720 3.344 1.00 66.31 100 THR A O 1
ATOM 811 N N . LEU A 1 101 ? 4.901 -36.917 2.377 1.00 65.19 101 LEU A N 1
ATOM 812 C CA . LEU A 1 101 ? 4.139 -36.493 3.540 1.00 65.19 101 LEU A CA 1
ATOM 813 C C . LEU A 1 101 ? 2.669 -36.788 3.274 1.00 65.19 101 LEU A C 1
ATOM 815 O O . LEU A 1 101 ? 2.043 -36.121 2.449 1.00 65.19 101 LEU A O 1
ATOM 819 N N . ASP A 1 102 ? 2.134 -37.771 3.985 1.00 68.62 102 ASP A N 1
ATOM 820 C CA . ASP A 1 102 ? 0.715 -38.096 3.948 1.00 68.62 102 ASP A CA 1
ATOM 821 C C . ASP A 1 102 ? -0.008 -37.294 5.027 1.00 68.62 102 ASP A C 1
ATOM 823 O O . ASP A 1 102 ? 0.249 -37.433 6.225 1.00 68.62 102 ASP A O 1
ATOM 827 N N . VAL A 1 103 ? -0.912 -36.421 4.596 1.00 69.94 103 VAL A N 1
ATOM 828 C CA . VAL A 1 103 ? -1.750 -35.621 5.483 1.00 69.94 103 VAL A CA 1
ATOM 829 C C . VAL A 1 103 ? -3.175 -36.147 5.391 1.00 69.94 103 VAL A C 1
ATOM 831 O O . VAL A 1 103 ? -3.810 -36.149 4.332 1.00 69.94 103 VAL A O 1
ATOM 834 N N . SER A 1 104 ? -3.703 -36.597 6.528 1.00 72.00 104 SER A N 1
ATOM 835 C CA . SER A 1 104 ? -5.084 -37.063 6.605 1.00 72.00 104 SER A CA 1
ATOM 836 C C . SER A 1 104 ? -6.059 -35.896 6.440 1.00 72.00 104 SER A C 1
ATOM 838 O O . SER A 1 104 ? -5.811 -34.774 6.890 1.00 72.00 104 SER A O 1
ATOM 840 N N . ARG A 1 105 ? -7.244 -36.157 5.881 1.00 60.41 105 ARG A N 1
ATOM 841 C CA . ARG A 1 105 ? -8.309 -35.146 5.784 1.00 60.41 105 ARG A CA 1
ATOM 842 C C . ARG A 1 105 ? -8.661 -34.512 7.132 1.00 60.41 105 ARG A C 1
ATOM 844 O O . ARG A 1 105 ? -8.987 -33.336 7.168 1.00 60.41 105 ARG A O 1
ATOM 851 N N . LYS A 1 106 ? -8.570 -35.252 8.245 1.00 70.00 106 LYS A N 1
ATOM 852 C CA . LYS A 1 106 ? -8.803 -34.696 9.591 1.00 70.00 106 LYS A CA 1
ATOM 853 C C . LYS A 1 106 ? -7.784 -33.611 9.947 1.00 70.00 106 LYS A C 1
ATOM 855 O O . LYS A 1 106 ? -8.164 -32.613 10.546 1.00 70.00 106 LYS A O 1
ATOM 860 N N . GLN A 1 107 ? -6.524 -33.794 9.556 1.00 68.69 107 GLN A N 1
ATOM 861 C CA . GLN A 1 107 ? -5.475 -32.794 9.755 1.00 68.69 107 GLN A CA 1
ATOM 862 C C . GLN A 1 107 ? -5.677 -31.586 8.836 1.00 68.69 107 GLN A C 1
ATOM 864 O O . GLN A 1 107 ? -5.538 -30.463 9.298 1.00 68.69 107 GLN A O 1
ATOM 869 N N . LEU A 1 108 ? -6.100 -31.799 7.585 1.00 61.75 108 LEU A N 1
ATOM 870 C CA . LEU A 1 108 ? -6.439 -30.708 6.657 1.00 61.75 108 LEU A CA 1
ATOM 871 C C . LEU A 1 108 ? -7.641 -29.869 7.113 1.00 61.75 108 LEU A C 1
ATOM 873 O O . LEU A 1 108 ? -7.636 -28.652 6.968 1.00 61.75 108 LEU A O 1
ATOM 877 N N . VAL A 1 109 ? -8.669 -30.509 7.675 1.00 63.09 109 VAL A N 1
ATOM 878 C CA . VAL A 1 109 ? -9.831 -29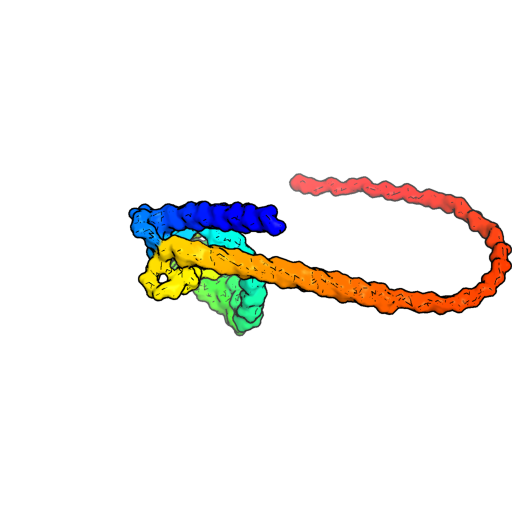.811 8.251 1.00 63.09 109 VAL A CA 1
ATOM 879 C C . VAL A 1 109 ? -9.419 -29.032 9.501 1.00 63.09 109 VAL A C 1
ATOM 881 O O . VAL A 1 109 ? -9.864 -27.907 9.696 1.00 63.09 109 VAL A O 1
ATOM 884 N N . ALA A 1 110 ? -8.534 -29.594 10.332 1.00 63.41 110 ALA A N 1
ATOM 885 C CA . ALA A 1 110 ? -8.018 -28.906 11.515 1.00 63.41 110 ALA A CA 1
ATOM 886 C C . ALA A 1 110 ? -7.180 -27.662 11.169 1.00 63.41 110 ALA A C 1
ATOM 888 O O . ALA A 1 110 ? -7.128 -26.734 11.969 1.00 63.41 110 ALA A O 1
ATOM 889 N N . THR A 1 111 ? -6.556 -27.623 9.987 1.00 60.88 111 THR A N 1
ATOM 890 C CA . THR A 1 111 ? -5.812 -26.455 9.490 1.00 60.88 111 THR A CA 1
ATOM 891 C C . THR A 1 111 ? -6.659 -25.498 8.644 1.00 60.88 111 THR A C 1
ATOM 893 O O . THR A 1 111 ? -6.135 -24.487 8.189 1.00 60.88 111 THR A O 1
ATOM 896 N N . GLY A 1 112 ? -7.948 -25.788 8.418 1.00 46.56 112 GLY A N 1
ATOM 897 C CA . GLY A 1 112 ? -8.851 -24.954 7.610 1.00 46.56 112 GLY A CA 1
ATOM 898 C C . GLY A 1 112 ? -8.599 -25.000 6.096 1.00 46.56 112 GLY A C 1
ATOM 899 O O . GLY A 1 112 ? -9.240 -24.272 5.341 1.00 46.56 112 GLY A O 1
ATOM 900 N N . LEU A 1 113 ? -7.698 -25.871 5.630 1.00 52.34 113 LEU A N 1
ATOM 901 C CA . LEU A 1 113 ? -7.326 -26.009 4.216 1.00 52.34 113 LEU A CA 1
ATOM 902 C C . LEU A 1 113 ? -8.322 -26.863 3.409 1.00 52.34 113 LEU A C 1
ATOM 904 O O . LEU A 1 113 ? -8.168 -27.030 2.200 1.00 52.34 113 LEU A O 1
ATOM 908 N N . ASP A 1 114 ? -9.351 -27.421 4.052 1.00 54.38 114 ASP A N 1
ATOM 909 C CA . ASP A 1 114 ? -10.345 -28.303 3.430 1.00 54.38 114 ASP A CA 1
ATOM 910 C C . ASP A 1 114 ? -11.346 -27.575 2.516 1.00 54.38 114 ASP A C 1
ATOM 912 O O . ASP A 1 114 ? -12.013 -28.223 1.703 1.00 54.38 114 ASP A O 1
ATOM 916 N N . LYS A 1 115 ? -11.434 -26.243 2.628 1.00 44.81 115 LYS A N 1
ATOM 917 C CA . LYS A 1 115 ? -12.359 -25.393 1.860 1.00 44.81 115 LYS A CA 1
ATOM 918 C C . LYS A 1 115 ? -11.718 -24.657 0.682 1.00 44.81 115 LYS A C 1
ATOM 920 O O . LYS A 1 115 ? -12.445 -24.082 -0.125 1.00 44.81 115 LYS A O 1
ATOM 925 N N . CYS A 1 116 ? -10.395 -24.694 0.533 1.00 37.09 116 CYS A N 1
ATOM 926 C CA . CYS A 1 116 ? -9.720 -24.058 -0.597 1.00 37.09 116 CYS A CA 1
ATOM 927 C C . CYS A 1 116 ? -9.982 -24.863 -1.880 1.00 37.09 116 CYS A C 1
ATOM 929 O O . CYS A 1 116 ? -9.485 -25.977 -2.054 1.00 37.09 116 CYS A O 1
ATOM 931 N N . SER A 1 117 ? -10.771 -24.313 -2.805 1.00 36.06 117 SER A N 1
ATOM 932 C CA . SER A 1 117 ? -10.877 -24.861 -4.156 1.00 36.06 117 SER A CA 1
ATOM 933 C C . SER A 1 117 ? -9.521 -24.722 -4.852 1.00 36.06 117 SER A C 1
ATOM 935 O O . SER A 1 117 ? -9.071 -23.613 -5.128 1.00 36.06 117 SER A O 1
ATOM 937 N N . VAL A 1 118 ? -8.865 -25.857 -5.103 1.00 39.41 118 VAL A N 1
ATOM 938 C CA . VAL A 1 118 ? -7.493 -25.956 -5.619 1.00 39.41 118 VAL A CA 1
ATOM 939 C C . VAL A 1 118 ? -7.450 -25.551 -7.095 1.00 39.41 118 VAL A C 1
ATOM 941 O O . VAL A 1 118 ? -7.478 -26.387 -7.996 1.00 39.41 118 VAL A O 1
ATOM 944 N N . ARG A 1 119 ? -7.388 -24.245 -7.349 1.00 35.84 119 ARG A N 1
ATOM 945 C CA . ARG A 1 119 ? -6.572 -23.705 -8.435 1.00 35.84 119 ARG A CA 1
ATOM 946 C C . ARG A 1 119 ? -5.241 -23.364 -7.788 1.00 35.84 119 ARG A C 1
ATOM 948 O O . ARG A 1 119 ? -5.253 -22.646 -6.802 1.00 35.84 119 ARG A O 1
ATOM 955 N N . GLU A 1 120 ? -4.173 -23.999 -8.273 1.00 38.62 120 GLU A N 1
ATOM 956 C CA . GLU A 1 120 ? -2.762 -23.659 -8.040 1.00 38.62 120 GLU A CA 1
ATOM 957 C C . GLU A 1 120 ? -2.549 -22.748 -6.817 1.00 38.62 120 GLU A C 1
ATOM 959 O O . GLU A 1 120 ? -2.584 -21.527 -6.947 1.00 38.62 120 GLU A O 1
ATOM 964 N N . ILE A 1 121 ? -2.392 -23.334 -5.618 1.00 39.00 121 ILE A N 1
ATOM 965 C CA . ILE A 1 121 ? -1.988 -22.570 -4.429 1.00 39.00 121 ILE A CA 1
ATOM 966 C C . ILE A 1 121 ? -0.555 -22.121 -4.700 1.00 39.00 121 ILE A C 1
ATOM 968 O O . ILE A 1 121 ? 0.407 -22.797 -4.334 1.00 39.00 121 ILE A O 1
ATOM 972 N N . ARG A 1 122 ? -0.410 -21.009 -5.418 1.00 43.28 122 ARG A N 1
ATOM 973 C CA . ARG A 1 122 ? 0.830 -20.257 -5.415 1.00 43.28 122 ARG A CA 1
ATOM 974 C C . ARG A 1 122 ? 0.962 -19.749 -3.984 1.00 43.28 122 ARG A C 1
ATOM 976 O O . ARG A 1 122 ? 0.001 -19.156 -3.490 1.00 43.28 122 ARG A O 1
ATOM 983 N N . PRO A 1 123 ? 2.070 -20.024 -3.278 1.00 43.69 123 PRO A N 1
ATOM 984 C CA . PRO A 1 123 ? 2.324 -19.320 -2.035 1.00 43.69 123 PRO A CA 1
ATOM 985 C C . PRO A 1 123 ? 2.255 -17.836 -2.381 1.00 43.69 123 PRO A C 1
ATOM 987 O O . PRO A 1 123 ? 3.044 -17.369 -3.200 1.00 43.69 123 PRO A O 1
ATOM 990 N N . CYS A 1 124 ? 1.263 -17.122 -1.845 1.00 42.41 124 CYS A N 1
ATOM 991 C CA . CYS A 1 124 ? 1.239 -15.676 -1.962 1.00 42.41 124 CYS A CA 1
ATOM 992 C C . CYS A 1 124 ? 2.558 -15.202 -1.339 1.00 42.41 124 CYS A C 1
ATOM 994 O O . CYS A 1 124 ? 2.758 -15.433 -0.145 1.00 42.41 124 CYS A O 1
ATOM 996 N N . PRO A 1 125 ? 3.478 -14.590 -2.108 1.00 54.31 125 PRO A N 1
ATOM 997 C CA . PRO A 1 125 ? 4.745 -14.103 -1.557 1.00 54.31 125 PRO A CA 1
ATOM 998 C C . PRO A 1 125 ? 4.517 -12.977 -0.531 1.00 54.31 125 PRO A C 1
ATOM 1000 O O . PRO A 1 125 ? 5.426 -12.571 0.186 1.00 54.31 125 PRO A O 1
ATOM 1003 N N . PHE A 1 126 ? 3.278 -12.495 -0.442 1.00 63.22 126 PHE A N 1
ATOM 1004 C CA . PHE A 1 126 ? 2.788 -11.511 0.499 1.00 63.22 126 PHE A CA 1
ATOM 1005 C C . PHE A 1 126 ? 2.631 -12.113 1.902 1.00 63.22 126 PHE A C 1
ATOM 1007 O O . PHE A 1 126 ? 1.567 -12.604 2.281 1.00 63.22 126 PHE A O 1
ATOM 1014 N N . ASN A 1 127 ? 3.685 -12.034 2.714 1.00 79.69 127 ASN A N 1
ATOM 1015 C CA . ASN A 1 127 ? 3.527 -12.166 4.157 1.00 79.69 127 ASN A CA 1
ATOM 1016 C C . ASN A 1 127 ? 2.904 -10.869 4.695 1.00 79.69 127 ASN A C 1
ATOM 1018 O O . ASN A 1 127 ? 3.601 -9.881 4.924 1.00 79.69 127 ASN A O 1
ATOM 1022 N N . ALA A 1 128 ? 1.587 -10.871 4.910 1.00 78.81 128 ALA A N 1
ATOM 1023 C CA . ALA A 1 128 ? 0.850 -9.720 5.438 1.00 78.81 128 ALA A CA 1
ATOM 1024 C C . ALA A 1 128 ? 1.436 -9.180 6.759 1.00 78.81 128 ALA A C 1
ATOM 1026 O O . ALA A 1 128 ? 1.310 -7.997 7.059 1.00 78.81 128 ALA A O 1
ATOM 1027 N N . ILE A 1 129 ? 2.130 -10.023 7.533 1.00 84.94 129 ILE A N 1
ATOM 1028 C CA . ILE A 1 129 ? 2.823 -9.607 8.759 1.00 84.94 129 ILE A CA 1
ATOM 1029 C C . ILE A 1 129 ? 3.996 -8.672 8.449 1.00 84.94 129 ILE A C 1
ATOM 1031 O O . ILE A 1 129 ? 4.226 -7.723 9.195 1.00 84.94 129 ILE A O 1
ATOM 1035 N N . ASP A 1 130 ? 4.735 -8.935 7.375 1.00 87.50 130 ASP A N 1
ATOM 1036 C CA . ASP A 1 130 ? 5.897 -8.130 7.000 1.00 87.50 130 ASP A CA 1
ATOM 1037 C C . ASP A 1 130 ? 5.470 -6.800 6.378 1.00 87.50 130 ASP A C 1
ATOM 1039 O O . ASP A 1 130 ? 6.120 -5.787 6.618 1.00 87.50 130 ASP A O 1
ATOM 1043 N N . ILE A 1 131 ? 4.353 -6.785 5.641 1.00 87.00 131 ILE A N 1
ATOM 1044 C CA . ILE A 1 131 ? 3.742 -5.545 5.140 1.00 87.00 131 ILE A CA 1
ATOM 1045 C C . ILE A 1 131 ? 3.282 -4.690 6.318 1.00 87.00 131 ILE A C 1
ATOM 1047 O O . ILE A 1 131 ? 3.710 -3.549 6.430 1.00 87.00 131 ILE A O 1
ATOM 1051 N N . PHE A 1 132 ? 2.512 -5.267 7.245 1.00 89.81 132 PHE A N 1
ATOM 1052 C CA . PHE A 1 132 ? 2.041 -4.551 8.430 1.00 89.81 132 PHE A CA 1
ATOM 1053 C C . PHE A 1 132 ? 3.205 -3.932 9.214 1.00 89.81 132 PHE A C 1
ATOM 1055 O O . PHE A 1 132 ? 3.175 -2.753 9.522 1.00 89.81 132 PHE A O 1
ATOM 1062 N N . ARG A 1 133 ? 4.281 -4.692 9.466 1.00 91.88 133 ARG A N 1
ATOM 1063 C CA . ARG A 1 133 ? 5.476 -4.182 10.165 1.00 91.88 133 ARG A CA 1
ATOM 1064 C C . ARG A 1 133 ? 6.218 -3.068 9.431 1.00 91.88 133 ARG A C 1
ATOM 1066 O O . ARG A 1 133 ? 6.955 -2.334 10.071 1.00 91.88 133 ARG A O 1
ATOM 1073 N N . LYS A 1 134 ? 6.130 -3.017 8.102 1.00 92.12 134 LYS A N 1
ATOM 1074 C CA . LYS A 1 134 ? 6.727 -1.932 7.312 1.00 92.12 134 LYS A CA 1
ATOM 1075 C C . LYS A 1 134 ? 5.855 -0.681 7.322 1.00 92.12 134 LYS A C 1
ATOM 1077 O O . LYS A 1 134 ? 6.396 0.403 7.166 1.00 92.12 134 LYS A O 1
ATOM 1082 N N . MET A 1 135 ? 4.540 -0.855 7.438 1.00 92.88 135 MET A N 1
ATOM 1083 C CA . MET A 1 135 ? 3.573 0.239 7.487 1.00 92.88 135 MET A CA 1
ATOM 1084 C C . MET A 1 135 ? 3.480 0.860 8.886 1.00 92.88 135 MET A C 1
ATOM 1086 O O . MET A 1 135 ? 3.337 2.065 8.979 1.00 92.88 135 MET A O 1
ATOM 1090 N N . ASP A 1 136 ? 3.601 0.051 9.939 1.00 95.38 136 ASP A N 1
ATOM 1091 C CA . ASP A 1 136 ? 3.578 0.452 11.354 1.00 95.38 136 ASP A CA 1
ATOM 1092 C C . ASP A 1 136 ? 4.932 1.084 11.726 1.00 95.38 136 ASP A C 1
ATOM 1094 O O . ASP A 1 136 ? 5.855 0.402 12.190 1.00 95.38 136 ASP A O 1
ATOM 1098 N N . VAL A 1 137 ? 5.092 2.372 11.404 1.00 95.94 137 VAL A N 1
ATOM 1099 C CA . VAL A 1 137 ? 6.361 3.110 11.529 1.00 95.94 137 VAL A CA 1
ATOM 1100 C C . VAL A 1 137 ? 6.669 3.384 12.995 1.00 95.94 137 VAL A C 1
ATOM 1102 O O . VAL A 1 137 ? 7.838 3.354 13.399 1.00 95.94 137 VAL A O 1
ATOM 1105 N N . ASP A 1 138 ? 5.641 3.649 13.798 1.00 96.69 138 ASP A N 1
ATOM 1106 C CA . ASP A 1 138 ? 5.799 3.946 15.218 1.00 96.69 138 ASP A CA 1
ATOM 1107 C C . ASP A 1 138 ? 5.849 2.681 16.112 1.00 96.69 138 ASP A C 1
ATOM 1109 O O . ASP A 1 138 ? 6.328 2.741 17.252 1.00 96.69 138 ASP A O 1
ATOM 1113 N N . GLY A 1 139 ? 5.449 1.518 15.585 1.00 96.00 139 GLY A N 1
ATOM 1114 C CA . GLY A 1 139 ? 5.477 0.225 16.266 1.00 96.00 139 GLY A CA 1
ATOM 1115 C C . GLY A 1 139 ? 4.342 0.031 17.275 1.00 96.00 139 GLY A C 1
ATOM 1116 O O . GLY A 1 139 ? 4.457 -0.819 18.174 1.00 96.00 139 GLY A O 1
ATOM 1117 N N . ASN A 1 140 ? 3.272 0.820 17.179 1.00 96.62 140 ASN A N 1
ATOM 1118 C CA . ASN A 1 140 ? 2.133 0.780 18.089 1.00 96.62 140 ASN A CA 1
ATOM 1119 C C . ASN A 1 140 ? 1.193 -0.419 17.816 1.00 96.62 140 ASN A C 1
ATOM 1121 O O . ASN A 1 140 ? 0.339 -0.715 18.657 1.00 96.62 140 ASN A O 1
ATOM 1125 N N . LYS A 1 141 ? 1.417 -1.185 16.733 1.00 94.19 141 LYS A N 1
ATOM 1126 C CA . LYS A 1 141 ? 0.598 -2.327 16.264 1.00 94.19 141 LYS A CA 1
ATOM 1127 C C . LYS A 1 141 ? -0.773 -1.945 15.715 1.00 94.19 141 LYS A C 1
ATOM 1129 O O . LYS A 1 141 ? -1.672 -2.791 15.638 1.00 94.19 141 LYS A O 1
ATOM 1134 N N . HIS A 1 142 ? -0.899 -0.700 15.320 1.00 92.94 142 HIS A N 1
ATOM 1135 C CA . HIS A 1 142 ? -2.037 -0.072 14.699 1.00 92.94 142 HIS A CA 1
ATOM 1136 C C . HIS A 1 142 ? -1.536 0.609 13.424 1.00 92.94 142 HIS A C 1
ATOM 1138 O O . HIS A 1 142 ? -0.365 0.936 13.324 1.00 92.94 142 HIS A O 1
ATOM 1144 N N . LEU A 1 143 ? -2.393 0.728 12.416 1.00 93.75 143 LEU A N 1
ATOM 1145 C CA . LEU A 1 143 ? -2.072 1.494 11.218 1.00 93.75 143 LEU A CA 1
ATOM 1146 C C . LEU A 1 143 ? -3.021 2.667 11.159 1.00 93.75 143 LEU A C 1
ATOM 1148 O O . LEU A 1 143 ? -4.221 2.480 10.937 1.00 93.75 143 LEU A O 1
ATOM 1152 N N . ASP A 1 144 ? -2.489 3.860 11.367 1.00 96.06 144 ASP A N 1
ATOM 1153 C CA . ASP A 1 144 ? -3.258 5.059 11.087 1.00 96.06 144 ASP A CA 1
ATOM 1154 C C . ASP A 1 144 ? -3.265 5.373 9.579 1.00 96.06 144 ASP A C 1
ATOM 1156 O O . ASP A 1 144 ? -2.606 4.735 8.744 1.00 96.06 144 ASP A O 1
ATOM 1160 N N . PHE A 1 145 ? -4.096 6.340 9.204 1.00 94.12 145 PHE A N 1
ATOM 1161 C CA . PHE A 1 145 ? -4.226 6.746 7.812 1.00 94.12 145 PHE A CA 1
ATOM 1162 C C . PHE A 1 145 ? -2.934 7.373 7.257 1.00 94.12 145 PHE A C 1
ATOM 1164 O O . PHE A 1 145 ? -2.626 7.196 6.075 1.00 94.12 145 PHE A O 1
ATOM 1171 N N . GLU A 1 146 ? -2.171 8.094 8.084 1.00 95.38 146 GLU A N 1
ATOM 1172 C CA . GLU A 1 146 ? -0.942 8.775 7.665 1.00 95.38 146 GLU A CA 1
ATOM 1173 C C . GLU A 1 146 ? 0.172 7.768 7.365 1.00 95.38 146 GLU A C 1
ATOM 1175 O O . GLU A 1 146 ? 0.834 7.876 6.332 1.00 95.38 146 GLU A O 1
ATOM 1180 N N . GLU A 1 147 ? 0.321 6.744 8.201 1.00 95.31 147 GLU A N 1
ATOM 1181 C CA . GLU A 1 147 ? 1.236 5.620 8.017 1.00 95.31 147 GLU A CA 1
ATOM 1182 C C . GLU A 1 147 ? 0.914 4.826 6.750 1.00 95.31 147 GLU A C 1
ATOM 1184 O O . GLU A 1 147 ? 1.800 4.531 5.936 1.00 95.31 147 GLU A O 1
ATOM 1189 N N . MET A 1 148 ? -0.373 4.533 6.524 1.00 92.31 148 MET A N 1
ATOM 1190 C CA . MET A 1 148 ? -0.807 3.855 5.306 1.00 92.31 148 MET A CA 1
ATOM 1191 C C . MET A 1 148 ? -0.472 4.700 4.070 1.00 92.31 148 MET A C 1
ATOM 1193 O O . MET A 1 148 ? 0.125 4.197 3.116 1.00 92.31 148 MET A O 1
ATOM 1197 N N . LEU A 1 149 ? -0.779 5.999 4.100 1.00 90.81 149 LEU A N 1
ATOM 1198 C CA . LEU A 1 149 ? -0.479 6.927 3.011 1.00 90.81 149 LEU A CA 1
ATOM 1199 C C . LEU A 1 149 ? 1.031 7.058 2.756 1.00 90.81 149 LEU A C 1
ATOM 1201 O O . LEU A 1 149 ? 1.464 7.055 1.599 1.00 90.81 149 LEU A O 1
ATOM 1205 N N . GLN A 1 150 ? 1.839 7.135 3.815 1.00 93.00 150 GLN A N 1
ATOM 1206 C CA . GLN A 1 150 ? 3.294 7.203 3.715 1.00 93.00 150 GLN A CA 1
ATOM 1207 C C . GLN A 1 150 ? 3.850 5.969 3.006 1.00 93.00 150 GLN A C 1
ATOM 1209 O O . GLN A 1 150 ? 4.652 6.111 2.079 1.00 93.00 150 GLN A O 1
ATOM 1214 N N . TYR A 1 151 ? 3.390 4.772 3.377 1.00 91.50 151 TYR A N 1
ATOM 1215 C CA . TYR A 1 151 ? 3.817 3.537 2.728 1.00 91.50 151 TYR A CA 1
ATOM 1216 C C . TYR A 1 151 ? 3.515 3.542 1.225 1.00 91.50 151 TYR A C 1
ATOM 1218 O O . TYR A 1 151 ? 4.394 3.233 0.419 1.00 91.50 151 TYR A O 1
ATOM 1226 N N . PHE A 1 152 ? 2.304 3.943 0.823 1.00 88.31 152 PHE A N 1
ATOM 1227 C CA . PHE A 1 152 ? 1.940 4.041 -0.595 1.00 88.31 152 PHE A CA 1
ATOM 1228 C C . PHE A 1 152 ? 2.817 5.052 -1.344 1.00 88.31 152 PHE A C 1
ATOM 1230 O O . PHE A 1 152 ? 3.273 4.782 -2.458 1.00 88.31 152 PHE A O 1
ATOM 1237 N N . HIS A 1 153 ? 3.123 6.189 -0.718 1.00 87.75 153 HIS A N 1
ATOM 1238 C CA . HIS A 1 153 ? 4.000 7.194 -1.308 1.00 87.75 153 HIS A CA 1
ATOM 1239 C C . HIS A 1 153 ? 5.443 6.681 -1.469 1.00 87.75 153 HIS A C 1
ATOM 1241 O O . HIS A 1 153 ? 6.103 6.966 -2.476 1.00 87.75 153 HIS A O 1
ATOM 1247 N N . GLU A 1 154 ? 5.965 5.945 -0.489 1.00 88.12 154 GLU A N 1
ATOM 1248 C CA . GLU A 1 154 ? 7.291 5.328 -0.562 1.00 88.12 154 GLU A CA 1
ATOM 1249 C C . GLU A 1 154 ? 7.348 4.226 -1.622 1.00 88.12 154 GLU A C 1
ATOM 1251 O O . GLU A 1 154 ? 8.309 4.165 -2.393 1.00 88.12 154 GLU A O 1
ATOM 1256 N N . ALA A 1 155 ? 6.299 3.412 -1.720 1.00 85.25 155 ALA A N 1
ATOM 1257 C CA . ALA A 1 155 ? 6.196 2.355 -2.713 1.00 85.25 155 ALA A CA 1
ATOM 1258 C C . ALA A 1 155 ? 6.164 2.921 -4.147 1.00 85.25 155 ALA A C 1
ATOM 1260 O O . ALA A 1 155 ? 6.929 2.466 -4.999 1.00 85.25 155 ALA A O 1
ATOM 1261 N N . GLN A 1 156 ? 5.405 3.997 -4.394 1.00 81.75 156 GLN A N 1
ATOM 1262 C CA . GLN A 1 156 ? 5.420 4.695 -5.687 1.00 81.75 156 GLN A CA 1
ATOM 1263 C C . GLN A 1 156 ? 6.777 5.340 -6.005 1.00 81.75 156 GLN A C 1
ATOM 1265 O O . GLN A 1 156 ? 7.235 5.303 -7.146 1.00 81.75 156 GLN A O 1
ATOM 1270 N N . LYS A 1 157 ? 7.468 5.916 -5.010 1.00 83.00 157 LYS A N 1
ATOM 1271 C CA . LYS A 1 157 ? 8.817 6.479 -5.221 1.00 83.00 157 LYS A CA 1
ATOM 1272 C C . LYS A 1 157 ? 9.808 5.417 -5.692 1.00 83.00 157 LYS A C 1
ATOM 1274 O O . LYS A 1 157 ? 10.635 5.706 -6.558 1.00 83.00 157 LYS A O 1
ATOM 1279 N N . GLN A 1 158 ? 9.740 4.212 -5.127 1.00 78.06 158 GLN A N 1
ATOM 1280 C CA . GLN A 1 158 ? 10.579 3.098 -5.566 1.00 78.06 158 GLN A CA 1
ATOM 1281 C C . GLN A 1 158 ? 10.250 2.705 -7.006 1.00 78.06 158 GLN A C 1
ATOM 1283 O O . GLN A 1 158 ? 11.168 2.513 -7.800 1.00 78.06 158 GLN A O 1
ATOM 1288 N N . GLU A 1 159 ? 8.965 2.670 -7.363 1.00 73.69 159 GLU A N 1
ATOM 1289 C CA . GLU A 1 159 ? 8.505 2.354 -8.716 1.00 73.69 159 GLU A CA 1
ATOM 1290 C C . GLU A 1 159 ? 9.085 3.317 -9.764 1.00 73.69 159 GLU A C 1
ATOM 1292 O O . GLU A 1 159 ? 9.707 2.892 -10.740 1.00 73.69 159 GLU A O 1
ATOM 1297 N N . VAL A 1 160 ? 8.996 4.625 -9.508 1.00 72.69 160 VAL A N 1
ATOM 1298 C CA . VAL A 1 160 ? 9.565 5.659 -10.389 1.00 72.69 160 VAL A CA 1
ATOM 1299 C C . VAL A 1 160 ? 11.092 5.540 -10.481 1.00 72.69 160 VAL A C 1
ATOM 1301 O O . VAL A 1 160 ? 11.673 5.777 -11.541 1.00 72.69 160 VAL A O 1
ATOM 1304 N N . GLY A 1 161 ? 11.753 5.139 -9.391 1.00 70.12 161 GLY A N 1
ATOM 1305 C CA . GLY A 1 161 ? 13.189 4.865 -9.375 1.00 70.12 161 GLY A CA 1
ATOM 1306 C C . GLY A 1 161 ? 13.587 3.741 -10.336 1.00 70.12 161 GLY A C 1
ATOM 1307 O O . GLY A 1 161 ? 14.522 3.911 -11.117 1.00 70.12 161 GLY A O 1
ATOM 1308 N N . TRP A 1 162 ? 12.851 2.627 -10.329 1.00 63.59 162 TRP A N 1
ATOM 1309 C CA . TRP A 1 162 ? 13.107 1.487 -11.215 1.00 63.59 162 TRP A CA 1
ATOM 1310 C C . TRP A 1 162 ? 12.866 1.814 -12.683 1.00 63.59 162 TRP A C 1
ATOM 1312 O O . TRP A 1 162 ? 13.690 1.457 -13.521 1.00 63.59 162 TRP A O 1
ATOM 1322 N N . VAL A 1 163 ? 11.789 2.539 -12.996 1.00 69.31 163 VAL A N 1
ATOM 1323 C CA . VAL A 1 163 ? 11.515 2.994 -14.368 1.00 69.31 163 VAL A CA 1
ATOM 1324 C C . VAL A 1 163 ? 12.653 3.877 -14.879 1.00 69.31 163 VAL A C 1
ATOM 1326 O O . VAL A 1 163 ? 13.073 3.734 -16.026 1.00 69.31 163 VAL A O 1
ATOM 1329 N N . ARG A 1 164 ? 13.212 4.746 -14.025 1.00 72.94 164 ARG A N 1
ATOM 1330 C CA . ARG A 1 164 ? 14.358 5.581 -14.401 1.00 72.94 164 ARG A CA 1
ATOM 1331 C C . ARG A 1 164 ? 15.618 4.756 -14.661 1.00 72.94 164 ARG A C 1
ATOM 1333 O O . ARG A 1 164 ? 16.285 4.992 -15.659 1.00 72.94 164 ARG A O 1
ATOM 1340 N N . ILE A 1 165 ? 15.919 3.779 -13.803 1.00 74.62 165 ILE A N 1
ATOM 1341 C CA . ILE A 1 165 ? 17.072 2.879 -13.983 1.00 74.62 165 ILE A CA 1
ATOM 1342 C C . ILE A 1 165 ? 16.913 2.039 -15.258 1.00 74.62 165 ILE A C 1
ATOM 1344 O O . ILE A 1 165 ? 17.878 1.866 -15.995 1.00 74.62 165 ILE A O 1
ATOM 1348 N N . ALA A 1 166 ? 15.707 1.541 -15.540 1.00 71.31 166 ALA A N 1
ATOM 1349 C CA . ALA A 1 166 ? 15.423 0.784 -16.756 1.00 71.31 166 ALA A CA 1
ATOM 1350 C C . ALA A 1 166 ? 15.608 1.644 -18.017 1.00 71.31 166 ALA A C 1
ATOM 1352 O O . ALA A 1 166 ? 16.266 1.204 -18.954 1.00 71.31 166 ALA A O 1
ATOM 1353 N N . ALA A 1 167 ? 15.112 2.885 -18.007 1.00 79.12 167 ALA A N 1
ATOM 1354 C CA . ALA A 1 167 ? 15.309 3.826 -19.109 1.00 79.12 167 ALA A CA 1
ATOM 1355 C C . ALA A 1 167 ? 16.795 4.183 -19.313 1.00 79.12 167 ALA A C 1
ATOM 1357 O O . ALA A 1 167 ? 17.281 4.177 -20.440 1.00 79.12 167 ALA A O 1
ATOM 1358 N N . GLU A 1 168 ? 17.541 4.430 -18.229 1.00 88.25 168 GLU A N 1
ATOM 1359 C CA . GLU A 1 168 ? 18.989 4.682 -18.287 1.00 88.25 168 GLU A CA 1
ATOM 1360 C C . GLU A 1 168 ? 19.761 3.463 -18.838 1.00 88.25 168 GLU A C 1
ATOM 1362 O O . GLU A 1 168 ? 20.726 3.630 -19.584 1.00 88.25 168 GLU A O 1
ATOM 1367 N N . ALA A 1 169 ? 19.329 2.239 -18.514 1.00 87.12 169 ALA A N 1
ATOM 1368 C CA . ALA A 1 169 ? 19.938 1.010 -19.020 1.00 87.12 169 ALA A CA 1
ATOM 1369 C C . ALA A 1 169 ? 19.658 0.770 -20.515 1.00 87.12 169 ALA A C 1
ATOM 1371 O O . ALA A 1 169 ? 20.552 0.315 -21.231 1.00 87.12 169 ALA A O 1
ATOM 1372 N N . GLU A 1 170 ? 18.452 1.085 -20.999 1.00 89.00 170 GLU A N 1
ATOM 1373 C CA . GLU A 1 170 ? 18.122 1.027 -22.431 1.00 89.00 170 GLU A CA 1
ATOM 1374 C C . GLU A 1 170 ? 18.937 2.048 -23.237 1.00 89.00 170 GLU A C 1
ATOM 1376 O O . GLU A 1 170 ? 19.529 1.689 -24.256 1.00 89.00 170 GLU A O 1
ATOM 1381 N N . ASP A 1 171 ? 19.062 3.284 -22.741 1.00 91.00 171 ASP A N 1
ATOM 1382 C CA . ASP A 1 171 ? 19.877 4.327 -23.377 1.00 91.00 171 ASP A CA 1
ATOM 1383 C C . ASP A 1 171 ? 21.368 3.939 -23.457 1.00 91.00 171 ASP A C 1
ATOM 1385 O O . ASP A 1 171 ? 22.049 4.264 -24.438 1.00 91.00 171 ASP A O 1
ATOM 1389 N N . GLU A 1 172 ? 21.901 3.250 -22.440 1.00 93.44 172 GLU A N 1
ATOM 1390 C CA . GLU A 1 172 ? 23.278 2.739 -22.460 1.00 93.44 172 GLU A CA 1
ATOM 1391 C C . GLU A 1 172 ? 23.440 1.593 -23.465 1.00 93.44 172 GLU A C 1
ATOM 1393 O O . GLU A 1 172 ? 24.391 1.594 -24.247 1.00 93.44 172 GLU A O 1
ATOM 1398 N N . ALA A 1 173 ? 22.489 0.656 -23.514 1.00 90.75 173 ALA A N 1
ATOM 1399 C CA . ALA A 1 173 ? 22.506 -0.435 -24.486 1.00 90.75 173 ALA A CA 1
ATOM 1400 C C . ALA A 1 173 ? 22.464 0.094 -25.932 1.00 90.75 173 ALA A C 1
ATOM 1402 O O . ALA A 1 173 ? 23.239 -0.345 -26.788 1.00 90.75 173 ALA A O 1
ATOM 1403 N N . ASP A 1 174 ? 21.625 1.096 -26.203 1.00 92.25 174 ASP A N 1
ATOM 1404 C CA . ASP A 1 174 ? 21.558 1.757 -27.507 1.00 92.25 174 ASP A CA 1
ATOM 1405 C C . ASP A 1 174 ? 22.852 2.515 -27.841 1.00 92.25 174 ASP A C 1
ATOM 1407 O O . ASP A 1 174 ? 23.285 2.546 -29.003 1.00 92.25 174 ASP A O 1
ATOM 1411 N N . ARG A 1 175 ? 23.517 3.097 -26.833 1.00 93.94 175 ARG A N 1
ATOM 1412 C CA . ARG A 1 175 ? 24.830 3.733 -27.004 1.00 93.94 175 ARG A CA 1
ATOM 1413 C C . ARG A 1 175 ? 25.896 2.714 -27.399 1.00 93.94 175 ARG A C 1
ATOM 1415 O O . ARG A 1 175 ? 26.612 2.960 -28.371 1.00 93.94 175 ARG A O 1
ATOM 1422 N N . GLU A 1 176 ? 25.969 1.570 -26.723 1.00 92.81 176 GLU A N 1
ATOM 1423 C CA . GLU A 1 176 ? 26.925 0.503 -27.047 1.00 92.81 176 GLU A CA 1
ATOM 1424 C C . GLU A 1 176 ? 26.705 -0.055 -28.462 1.00 92.81 176 GLU A C 1
ATOM 1426 O O . GLU A 1 176 ? 27.654 -0.197 -29.243 1.00 92.81 176 GLU A O 1
ATOM 1431 N N . VAL A 1 177 ? 25.447 -0.302 -28.848 1.00 92.69 177 VAL A N 1
ATOM 1432 C CA . VAL A 1 177 ? 25.097 -0.748 -30.208 1.00 92.69 177 VAL A CA 1
ATOM 1433 C C . VAL A 1 177 ? 25.540 0.283 -31.250 1.00 92.69 177 VAL A C 1
ATOM 1435 O O . VAL A 1 177 ? 26.086 -0.072 -32.304 1.00 92.69 177 VAL A O 1
ATOM 1438 N N . ARG A 1 178 ? 25.362 1.576 -30.958 1.00 92.31 178 ARG A N 1
ATOM 1439 C CA . ARG A 1 178 ? 25.783 2.665 -31.844 1.00 92.31 178 ARG A CA 1
ATOM 1440 C C . ARG A 1 178 ? 27.303 2.751 -31.973 1.00 92.31 178 ARG A C 1
ATOM 1442 O O . ARG A 1 178 ? 27.788 2.926 -33.093 1.00 92.31 178 ARG A O 1
ATOM 1449 N N . GLU A 1 179 ? 28.056 2.588 -30.890 1.00 91.00 179 GLU A N 1
ATOM 1450 C CA . GLU A 1 179 ? 29.524 2.585 -30.936 1.00 91.00 179 GLU A CA 1
ATOM 1451 C C . GLU A 1 179 ? 30.073 1.395 -31.736 1.00 91.00 179 GLU A C 1
ATOM 1453 O O . GLU A 1 179 ? 30.930 1.577 -32.607 1.00 91.00 179 GLU A O 1
ATOM 1458 N N . LEU A 1 180 ? 29.513 0.194 -31.555 1.00 87.69 180 LEU A N 1
ATOM 1459 C CA . LEU A 1 180 ? 29.906 -0.999 -32.316 1.00 87.69 180 LEU A CA 1
ATOM 1460 C C . LEU A 1 180 ? 29.607 -0.874 -33.818 1.00 87.69 180 LEU A C 1
ATOM 1462 O O . LEU A 1 180 ? 30.389 -1.344 -34.656 1.00 87.69 180 LEU A O 1
ATOM 1466 N N . SER A 1 181 ? 28.514 -0.192 -34.177 1.00 86.44 181 SER A N 1
ATOM 1467 C CA . SER A 1 181 ? 28.181 0.088 -35.579 1.00 86.44 181 SER A CA 1
ATOM 1468 C C . SER A 1 181 ? 29.216 0.992 -36.268 1.00 86.44 181 SER A C 1
ATOM 1470 O O . SER A 1 181 ? 29.444 0.870 -37.473 1.00 86.44 181 SER A O 1
ATOM 1472 N N . TYR A 1 182 ? 29.901 1.855 -35.509 1.00 80.31 182 TYR A N 1
ATOM 1473 C CA . TYR A 1 182 ? 30.874 2.804 -36.047 1.00 80.31 182 TYR A CA 1
ATOM 1474 C C . TYR A 1 182 ? 32.238 2.153 -36.318 1.00 80.31 182 TYR A C 1
ATOM 1476 O O . TYR A 1 182 ? 32.879 2.443 -37.331 1.00 80.31 182 TYR A O 1
ATOM 1484 N N . VAL A 1 183 ? 32.657 1.213 -35.463 1.00 75.88 183 VAL A N 1
ATOM 1485 C CA . VAL A 1 183 ? 33.944 0.499 -35.591 1.00 75.88 183 VAL A CA 1
ATOM 1486 C C . VAL A 1 183 ? 33.949 -0.481 -36.771 1.00 75.88 183 VAL A C 1
ATOM 1488 O O . VAL A 1 183 ? 35.003 -0.778 -37.330 1.00 75.88 183 VAL A O 1
ATOM 1491 N N . SER A 1 184 ? 32.775 -0.934 -37.215 1.00 64.56 184 SER A N 1
ATOM 1492 C CA . SER A 1 184 ? 32.648 -1.872 -38.337 1.00 64.56 184 SER A CA 1
ATOM 1493 C C . SER A 1 184 ? 32.558 -1.206 -39.709 1.00 64.56 184 SER A C 1
ATOM 1495 O O . SER A 1 184 ? 32.323 -1.912 -40.685 1.00 64.56 184 SER A O 1
ATOM 1497 N N . SER A 1 185 ? 32.751 0.115 -39.829 1.00 60.59 185 SER A N 1
ATOM 1498 C CA . SER A 1 185 ? 32.898 0.739 -41.148 1.00 60.59 185 SER A CA 1
ATOM 1499 C C . SER A 1 185 ? 34.187 0.218 -41.786 1.00 60.59 185 SER A C 1
ATOM 1501 O O . SER A 1 185 ? 35.272 0.611 -41.347 1.00 60.59 185 SER A O 1
ATOM 1503 N N . PRO A 1 186 ? 34.121 -0.668 -42.802 1.00 64.31 186 PRO A N 1
ATOM 1504 C CA . PRO A 1 186 ? 35.326 -1.119 -43.462 1.00 64.31 186 PRO A CA 1
ATOM 1505 C C . PRO A 1 186 ? 35.948 0.121 -44.082 1.00 64.31 186 PRO A C 1
ATOM 1507 O O . PRO A 1 186 ? 35.313 0.804 -44.889 1.00 64.31 186 PRO A O 1
ATOM 1510 N N . THR A 1 187 ? 37.179 0.429 -43.684 1.00 65.75 187 THR A N 1
ATOM 1511 C CA . THR A 1 187 ? 38.022 1.396 -44.372 1.00 65.75 187 THR A CA 1
ATOM 1512 C C . THR A 1 187 ? 38.060 0.953 -45.826 1.00 65.75 187 THR A C 1
ATOM 1514 O O . THR A 1 187 ? 38.782 0.023 -46.184 1.00 65.75 187 THR A O 1
ATOM 1517 N N . LEU A 1 188 ? 37.197 1.553 -46.650 1.00 60.41 188 LEU A N 1
ATOM 1518 C CA . LEU A 1 188 ? 37.159 1.366 -48.088 1.00 60.41 188 LEU A CA 1
ATOM 1519 C C . LEU A 1 188 ? 38.505 1.872 -48.577 1.00 60.41 188 LEU A C 1
ATOM 1521 O O . LEU A 1 188 ? 38.708 3.066 -48.801 1.00 60.41 188 LEU A O 1
ATOM 1525 N N . ALA A 1 189 ? 39.453 0.940 -48.648 1.00 60.16 189 ALA A N 1
ATOM 1526 C CA . ALA A 1 189 ? 40.728 1.120 -49.289 1.00 60.16 189 ALA A CA 1
ATOM 1527 C C . ALA A 1 189 ? 40.423 1.735 -50.650 1.00 60.16 189 ALA A C 1
ATOM 1529 O O . ALA A 1 189 ? 39.721 1.137 -51.467 1.00 60.16 189 ALA A O 1
ATOM 1530 N N . GLN A 1 190 ? 40.888 2.969 -50.834 1.00 57.31 190 GLN A N 1
ATOM 1531 C CA . GLN A 1 190 ? 40.767 3.730 -52.064 1.00 57.31 190 GLN A CA 1
ATOM 1532 C C . GLN A 1 190 ? 41.402 2.914 -53.192 1.00 57.31 190 GLN A C 1
ATOM 1534 O O . GLN A 1 190 ? 42.604 2.980 -53.446 1.00 57.31 190 GLN A O 1
ATOM 1539 N N . SER A 1 191 ? 40.595 2.091 -53.858 1.00 55.25 191 SER A N 1
ATOM 1540 C CA . SER A 1 191 ? 41.007 1.396 -55.061 1.00 55.25 191 SER A CA 1
ATOM 1541 C C . SER A 1 191 ? 41.111 2.434 -56.170 1.00 55.25 191 SER A C 1
ATOM 1543 O O . SER A 1 191 ? 40.119 3.024 -56.598 1.00 55.25 191 SER A O 1
ATOM 1545 N N . SER A 1 192 ? 42.356 2.650 -56.578 1.00 58.69 192 SER A N 1
ATOM 1546 C CA . SER A 1 192 ? 42.826 3.429 -57.719 1.00 58.69 192 SER A CA 1
ATOM 1547 C C . SER A 1 192 ? 41.898 3.357 -58.952 1.00 58.69 192 SER A C 1
ATOM 1549 O O . SER A 1 192 ? 41.356 2.287 -59.248 1.00 58.69 192 SER A O 1
ATOM 1551 N N . PRO A 1 193 ? 41.740 4.449 -59.726 1.00 54.78 193 PRO A N 1
ATOM 1552 C CA . PRO A 1 193 ? 40.863 4.478 -60.891 1.00 54.78 193 PRO A CA 1
ATOM 1553 C C . PRO A 1 193 ? 41.453 3.638 -62.034 1.00 54.78 193 PRO A C 1
ATOM 1555 O O . PRO A 1 193 ? 42.274 4.112 -62.817 1.00 54.78 193 PRO A O 1
ATOM 1558 N N . ARG A 1 194 ? 41.019 2.378 -62.167 1.00 52.16 194 ARG A N 1
ATOM 1559 C CA . ARG A 1 194 ? 41.241 1.588 -63.387 1.00 52.16 194 ARG A CA 1
ATOM 1560 C C . ARG A 1 194 ? 40.094 1.799 -64.371 1.00 52.16 194 ARG A C 1
ATOM 1562 O O . ARG A 1 194 ? 38.989 1.299 -64.209 1.00 52.16 194 ARG A O 1
ATOM 1569 N N . THR A 1 195 ? 40.424 2.598 -65.377 1.00 54.06 195 THR A N 1
ATOM 1570 C CA . THR A 1 195 ? 40.045 2.535 -66.791 1.00 54.06 195 THR A CA 1
ATOM 1571 C C . THR A 1 195 ? 38.819 1.690 -67.156 1.00 54.06 195 THR A C 1
ATOM 1573 O O . THR A 1 195 ? 38.834 0.463 -67.109 1.00 54.06 195 THR A O 1
ATOM 1576 N N . ARG A 1 196 ? 37.796 2.391 -67.663 1.00 51.31 196 ARG A N 1
ATOM 1577 C CA . ARG A 1 196 ? 36.678 1.859 -68.452 1.00 51.31 196 ARG A CA 1
ATOM 1578 C C . ARG A 1 196 ? 37.157 0.840 -69.494 1.00 51.31 196 ARG A C 1
ATOM 1580 O O . ARG A 1 196 ? 37.854 1.220 -70.433 1.00 51.31 196 ARG A O 1
ATOM 1587 N N . GLN A 1 197 ? 36.628 -0.378 -69.445 1.00 47.47 197 GLN A N 1
ATOM 1588 C CA . GLN A 1 197 ? 36.335 -1.128 -70.663 1.00 47.47 197 GLN A CA 1
ATOM 1589 C C . GLN A 1 197 ? 34.872 -1.561 -70.670 1.00 47.47 197 GLN A C 1
ATOM 1591 O O . GLN A 1 197 ? 34.388 -2.313 -69.832 1.00 47.47 197 GLN A O 1
ATOM 1596 N N . ARG A 1 198 ? 34.177 -0.986 -71.650 1.00 48.59 198 ARG A N 1
ATOM 1597 C CA . ARG A 1 198 ? 32.852 -1.347 -72.134 1.00 48.59 198 ARG A CA 1
ATOM 1598 C C . ARG A 1 198 ? 32.952 -2.748 -72.740 1.00 48.59 198 ARG A C 1
ATOM 1600 O O . ARG A 1 198 ? 33.663 -2.919 -73.725 1.00 48.59 198 ARG A O 1
ATOM 1607 N N . ALA A 1 199 ? 32.190 -3.697 -72.222 1.00 47.09 199 ALA A N 1
ATOM 1608 C CA . ALA A 1 199 ? 31.780 -4.864 -72.985 1.00 47.09 199 ALA A CA 1
ATOM 1609 C C . ALA A 1 199 ? 30.288 -5.073 -72.737 1.00 47.09 199 ALA A C 1
ATOM 1611 O O . ALA A 1 199 ? 29.846 -5.398 -71.639 1.00 47.09 199 ALA A O 1
ATOM 1612 N N . SER A 1 200 ? 29.521 -4.759 -73.776 1.00 54.09 200 SER A N 1
ATOM 1613 C CA . SER A 1 200 ? 28.152 -5.207 -73.973 1.00 54.09 200 SER A CA 1
ATOM 1614 C C . SER A 1 200 ? 28.108 -6.731 -74.142 1.00 54.09 200 SER A C 1
ATOM 1616 O O . SER A 1 200 ? 29.151 -7.365 -74.259 1.00 54.09 200 SER A O 1
ATOM 1618 N N . TRP A 1 201 ? 26.883 -7.240 -74.282 1.00 44.09 201 TRP A N 1
ATOM 1619 C CA . TRP A 1 201 ? 26.459 -8.550 -74.797 1.00 44.09 201 TRP A CA 1
ATOM 1620 C C . TRP A 1 201 ? 25.925 -9.523 -73.743 1.00 44.09 201 TRP A C 1
ATOM 1622 O O . TRP A 1 201 ? 26.651 -10.018 -72.893 1.00 44.09 201 TRP A O 1
ATOM 1632 N N . GLY A 1 202 ? 24.642 -9.859 -73.914 1.00 41.88 202 GLY A N 1
ATOM 1633 C CA . GLY A 1 202 ? 24.144 -11.201 -73.624 1.00 41.88 202 GLY A CA 1
ATOM 1634 C C . GLY A 1 202 ? 23.101 -11.306 -72.520 1.00 41.88 202 GLY A C 1
ATOM 1635 O O . GLY A 1 202 ? 23.394 -11.809 -71.445 1.00 41.88 202 GLY A O 1
ATOM 1636 N N . ALA A 1 203 ? 21.855 -10.937 -72.822 1.00 48.59 203 ALA A N 1
ATOM 1637 C CA . ALA A 1 203 ? 20.715 -11.604 -72.198 1.00 48.59 203 ALA A CA 1
ATOM 1638 C C . ALA A 1 203 ? 20.725 -13.095 -72.585 1.00 48.59 203 ALA A C 1
ATOM 1640 O O . ALA A 1 203 ? 21.086 -13.429 -73.718 1.00 48.59 203 ALA A O 1
ATOM 1641 N N . PRO A 1 204 ? 20.211 -13.970 -71.713 1.00 54.44 204 PRO A N 1
ATOM 1642 C CA . PRO A 1 204 ? 19.162 -14.843 -72.208 1.00 54.44 204 PRO A CA 1
ATOM 1643 C C . PRO A 1 204 ? 17.925 -14.885 -71.314 1.00 54.44 204 PRO A C 1
ATOM 1645 O O . PRO A 1 204 ? 17.930 -14.676 -70.105 1.00 54.44 204 PRO A O 1
ATOM 1648 N N . ARG A 1 205 ? 16.845 -15.146 -72.036 1.00 48.19 205 ARG A N 1
ATOM 1649 C CA . ARG A 1 205 ? 15.450 -15.300 -71.661 1.00 48.19 205 ARG A CA 1
ATOM 1650 C C . ARG A 1 205 ? 15.191 -16.695 -71.074 1.00 48.19 205 ARG A C 1
ATOM 1652 O O . ARG A 1 205 ? 15.733 -17.665 -71.591 1.00 48.19 205 ARG A O 1
ATOM 1659 N N . ALA A 1 206 ? 14.169 -16.736 -70.213 1.00 46.12 206 ALA A N 1
ATOM 1660 C CA . ALA A 1 206 ? 13.211 -17.835 -70.009 1.00 46.12 206 ALA A CA 1
ATOM 1661 C C . ALA A 1 206 ? 13.724 -19.060 -69.209 1.00 46.12 206 ALA A C 1
ATOM 1663 O O . ALA A 1 206 ? 14.919 -19.283 -69.128 1.00 46.12 206 ALA A O 1
ATOM 1664 N N . TYR A 1 207 ? 12.916 -19.878 -68.527 1.00 44.91 207 TYR A N 1
ATOM 1665 C CA . TYR A 1 207 ? 11.485 -20.196 -68.588 1.00 44.91 207 TYR A CA 1
ATOM 1666 C C . TYR A 1 207 ? 11.007 -20.731 -67.209 1.00 44.91 207 TYR A C 1
ATOM 1668 O O . TYR A 1 207 ? 11.804 -21.279 -66.459 1.00 44.91 207 TYR A O 1
ATOM 1676 N N . LEU A 1 208 ? 9.698 -20.592 -66.943 1.00 49.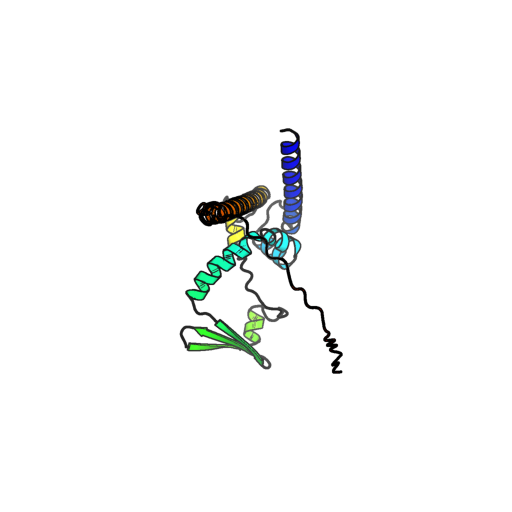12 208 LEU A N 1
ATOM 1677 C CA . LEU A 1 208 ? 8.774 -21.497 -66.217 1.00 49.12 208 LEU A CA 1
ATOM 1678 C C . LEU A 1 208 ? 9.290 -22.394 -65.068 1.00 49.12 208 LEU A C 1
ATOM 1680 O O . LEU A 1 208 ? 10.029 -23.338 -65.310 1.00 49.12 208 LEU A O 1
ATOM 1684 N N . ALA A 1 209 ? 8.637 -22.294 -63.903 1.00 50.97 209 ALA A N 1
ATOM 1685 C CA . ALA A 1 209 ? 7.964 -23.452 -63.296 1.00 50.97 209 ALA A CA 1
ATOM 1686 C C . ALA A 1 209 ? 6.891 -23.008 -62.287 1.00 50.97 209 ALA A C 1
ATOM 1688 O O . ALA A 1 209 ? 7.178 -22.449 -61.231 1.00 50.97 209 ALA A O 1
ATOM 1689 N N . LEU A 1 210 ? 5.639 -23.285 -62.650 1.00 51.06 210 LEU A N 1
ATOM 1690 C CA . LEU A 1 210 ? 4.487 -23.373 -61.761 1.00 51.06 210 LEU A CA 1
ATOM 1691 C C . LEU A 1 210 ? 4.702 -24.512 -60.755 1.00 51.06 210 LEU A C 1
ATOM 1693 O O . LEU A 1 210 ? 5.038 -25.624 -61.151 1.00 51.06 210 LEU A O 1
ATOM 1697 N N . GLY A 1 211 ? 4.427 -24.253 -59.480 1.00 48.25 211 GLY A N 1
ATOM 1698 C CA . GLY A 1 211 ? 4.362 -25.270 -58.434 1.00 48.25 211 GLY A CA 1
ATOM 1699 C C . GLY A 1 211 ? 3.284 -24.904 -57.427 1.00 48.25 211 GLY A C 1
ATOM 1700 O O . GLY A 1 211 ? 3.567 -24.291 -56.404 1.00 48.25 211 GLY A O 1
ATOM 1701 N N . GLY A 1 212 ? 2.033 -25.229 -57.753 1.00 47.44 212 GLY A N 1
ATOM 1702 C CA . GLY A 1 212 ? 0.935 -25.189 -56.795 1.00 47.44 212 GLY A CA 1
ATOM 1703 C C . GLY A 1 212 ? 1.072 -26.314 -55.771 1.00 47.44 212 GLY A C 1
ATOM 1704 O O . GLY A 1 212 ? 1.407 -27.441 -56.128 1.00 47.44 212 GLY A O 1
ATOM 1705 N N . PHE A 1 213 ? 0.765 -26.020 -54.509 1.00 51.75 213 PHE A N 1
ATOM 1706 C CA . PHE A 1 213 ? 0.538 -27.042 -53.493 1.00 51.75 213 PHE A CA 1
ATOM 1707 C C . PHE A 1 213 ? -0.790 -26.748 -52.790 1.00 51.75 213 PHE A C 1
ATOM 1709 O O . PHE A 1 213 ? -0.947 -25.741 -52.102 1.00 51.75 213 PHE A O 1
ATOM 1716 N N . GLN A 1 214 ? -1.774 -27.615 -53.031 1.00 53.44 214 GLN A N 1
ATOM 1717 C CA . GLN A 1 214 ? -3.075 -27.629 -52.371 1.00 53.44 214 GLN A CA 1
ATOM 1718 C C . GLN A 1 214 ? -3.134 -28.778 -51.355 1.00 53.44 214 GLN A C 1
ATOM 1720 O O . GLN A 1 214 ? -2.785 -29.906 -51.681 1.00 53.44 214 GLN A O 1
ATOM 1725 N N . ARG A 1 215 ? -3.713 -28.452 -50.190 1.00 50.09 215 ARG A N 1
ATOM 1726 C CA . ARG A 1 215 ? -4.491 -29.275 -49.238 1.00 50.09 215 ARG A CA 1
ATOM 1727 C C . ARG A 1 215 ? -3.863 -30.529 -48.608 1.00 50.09 215 ARG A C 1
ATOM 1729 O O . ARG A 1 215 ? -3.642 -31.533 -49.268 1.00 50.09 215 ARG A O 1
ATOM 1736 N N . ALA A 1 216 ? -3.954 -30.575 -47.276 1.00 55.06 216 ALA A N 1
ATOM 1737 C CA . ALA A 1 216 ? -4.685 -31.655 -46.612 1.00 55.06 216 ALA A CA 1
ATOM 1738 C C . ALA A 1 216 ? -5.390 -31.148 -45.345 1.00 55.06 216 ALA A C 1
ATOM 1740 O O . ALA A 1 216 ? -4.784 -30.569 -44.452 1.00 55.06 216 ALA A O 1
ATOM 1741 N N . ASN A 1 217 ? -6.696 -31.388 -45.327 1.00 54.28 217 ASN A N 1
ATOM 1742 C CA . ASN A 1 217 ? -7.624 -31.279 -44.214 1.00 54.28 217 ASN A CA 1
ATOM 1743 C C . ASN A 1 217 ? -7.753 -32.692 -43.608 1.00 54.28 217 ASN A C 1
ATOM 1745 O O . ASN A 1 217 ? -7.950 -33.641 -44.370 1.00 54.28 217 ASN A O 1
ATOM 1749 N N . LYS A 1 218 ? -7.638 -32.844 -42.287 1.00 56.62 218 LYS A N 1
ATOM 1750 C CA . LYS A 1 218 ? -8.090 -34.003 -41.485 1.00 56.62 218 LYS A CA 1
ATOM 1751 C C . LYS A 1 218 ? -8.495 -33.404 -40.134 1.00 56.62 218 LYS A C 1
ATOM 1753 O O . LYS A 1 218 ? -7.655 -32.773 -39.508 1.00 56.62 218 LYS A O 1
ATOM 1758 N N . GLY A 1 219 ? -9.782 -33.330 -39.796 1.00 57.91 219 GLY A N 1
ATOM 1759 C CA . GLY A 1 219 ? -10.622 -34.441 -39.314 1.00 57.91 219 GLY A CA 1
ATOM 1760 C C . GLY A 1 219 ? -10.733 -34.263 -37.791 1.00 57.91 219 GLY A C 1
ATOM 1761 O O . GLY A 1 219 ? -9.695 -34.213 -37.144 1.00 57.91 219 GLY A O 1
ATOM 1762 N N . ALA A 1 220 ? -11.877 -33.808 -37.272 1.00 56.81 220 ALA A N 1
ATOM 1763 C CA . ALA A 1 220 ? -13.029 -34.623 -36.852 1.00 56.81 220 ALA A CA 1
ATOM 1764 C C . ALA A 1 220 ? -12.705 -35.474 -35.619 1.00 56.81 220 ALA A C 1
ATOM 1766 O O . ALA A 1 220 ? -11.869 -36.393 -35.755 1.00 56.81 220 ALA A O 1
#

InterPro domains:
  IPR002048 EF-hand domain [PS50222] (14-49)
  IPR002048 EF-hand domain [PS50222] (130-158)
  IPR002048 EF-hand domain [SM00054] (18-46)
  IPR002048 EF-hand domain [SM00054] (127-155)
  IPR011992 EF-hand domain pair [SSF47473] (15-153)
  IPR018247 EF-Hand 1, calcium-binding site [PS00018] (27-39)
  IPR018247 EF-Hand 1, calcium-binding site [PS00018] (136-148)

Foldseek 3Di:
DVVVVVVVVVVLVVLLVLLVVLQCLQCVVPPQKHFLVSLVVSVVPPVSNVCLVCVLPVCVVVCVVVVVVVCVVWVWDFDDWDDDDQWTWTWTDGPNDTDIDIDGNVNCVVVVVNPDPDDPPDPPPDPVVVVQVQLPPVPPNIHGSVSSSVVSVVSVVVVVVVVVVVVVVVVVVVVVVVVVVVVPPPPPPPDDDDDDDDDDDDDDDDDDDDDDDDDDDDDD

Secondary structure (DSSP, 8-state):
-HHHHHHHHHHHHHHHHHHHHHHHHH-SS-SS-EEHHHHHHHHHH-HHHHHHHHS-TTHHHHHHHHHHHHHHHS--EEEEEEEETTEEEEEEEETTEEEEEEEEHHHHHHTTGGG---S-----S--HHHHHHHH-SS-SSEE-HHHHHHHHHHHHHHHHHHHHHHHHHHHHHHHHHHHHHHHT------------------------------------

Organism: Noctiluca scintillans (NCBI:txid2966)